Protein 7XWY (pdb70)

GO terms:
  GO:0000785 chromatin (C, IDA)
  GO:0000792 heterochromatin (C, IDA)
  GO:0005634 nucleus (C, IDA)
  GO:0003684 damaged DNA binding (F, EXP)
  GO:0031297 replication fork processing (P, EXP)
  GO:0140861 DNA repair-dependent chromatin remodeling (P, EXP)
  GO:0140665 ATP-dependent H3-H4 histone complex chaperone activity (F, EXP)
  GO:0140713 histone chaperone activity (F, IGI)
  GO:0005634 nucleus (C, HDA)
  GO:0140673 transcription elongation-coupled chromatin remodeling (P, IMP)
  GO:0140698 attachment of telomeric heterochromatin to nuclear envelope (P, IMP)
  GO:0006338 chromatin remodeling (P, IMP)
  GO:0005515 protein binding (F, IPI)
  GO:0005634 nucleus (C, EXP)
  GO:0005694 chromosome (C, EXP)
  GO:0016887 ATP hydrolysis activity (F, EXP)
  GO:0010526 transposable element silencing (P, IMP)
  GO:0006357 regulation of transcription by RNA polymerase II (P, IMP)
  GO:0140750 nucleosome array spacer activity (F, IMP)

Organism: Schizosaccharomyces pombe (strain 972 / ATCC 24843) (NCBI:txid284812)

Radius of gyration: 24.79 Å; Cα contacts (8 Å, |Δi|>4): 546; chains: 1; bounding box: 79×49×72 Å

Solvent-accessible surface area: 18525 Å² total

Nearest PDB structures (foldseek):
  7xwy-assembly1_A  TM=1.001E+00  e=1.025E-62  Schizosaccharomyces pombe 972h-
  7xyf-assembly1_K  TM=9.943E-01  e=6.308E-54  Schizosaccharomyces pombe 972h-
  7xyg-assembly1_K  TM=9.632E-01  e=9.908E-51  Schizosaccharomyces pombe 972h-
  8x15-assembly1_I  TM=8.783E-01  e=3.514E-14  Homo sapiens
  7x3t-assembly1_V  TM=8.031E-01  e=2.189E-14  Saccharomyces cerevisiae S288C

InterPro domains:
  IPR000330 SNF2, N-terminal domain [PF00176] (390-692)
  IPR001650 Helicase, C-terminal domain-like [PF00271] (762-874)
  IPR001650 Helicase, C-terminal domain-like [PS51194] (765-922)
  IPR001650 Helicase, C-terminal domain-like [SM00490] (791-874)
  IPR014001 Helicase superfamily 1/2, ATP-binding domain [PS51192] (399-567)
  IPR014001 Helicase superfamily 1/2, ATP-binding domain [SM00487] (383-579)
  IPR027417 P-loop containing nucleoside triphosphate hydrolase [G3DSA:3.40.50.300] (734-922)
  IPR027417 P-loop containing nucleoside triphosphate hydrolase [SSF52540] (379-614)
  IPR027417 P-loop containing nucleoside triphosphate hydrolase [SSF52540] (616-915)
  IPR038718 SNF2-like, N-terminal domain superfamily [G3DSA:3.40.50.10810] (360-638)
  IPR049730 SNF2/RAD5-like, C-terminal helicase domain [cd18793] (761-885)

Secondary structure (DSSP, 8-state):
--HHHHHHHHHH-----HHHHH-----HHHHH--TT---SSHHHHHT--PPPPPP----HHHHHHHH----HHHHHHHHHHHHHHHHHHHHHHHHHH-----S-GGGSSB---------S---TT-----SPPTTS-TTSPPPHHHHHHHHHHHHHHHTT-EEEE------HHHHHHHHHHH---S-----EEEE-TT--HHHHHHHHH-TTS------S-HHHHHHHHHHHHTTSS-----EEHHHHHSSHHHHHHHHHH-EEEEEEET-GGGG-SSSHHHHH----EEEEEEE-SSPPPS-HHHHHHHHHHHSTTTTTS--GGGHHHH----SS--GGGSHHHHHHHHHH--TTEE---HHHH-

B-factor: mean 30.06, std 12.04, range [9.45, 74.87]

Sequence (366 aa):
IDTAALKEEVLKYNRCSTQDLADTGCTLAEAEFVAKRPFPDLESALVVKQPRPVIPKTPLGPRLVGICEIRGYFVVDALIRQCEQLGGKIQRGIEAWGLSNTATSDEGETSLVNFDQKSFGTPANSSFITTPPASFSPDIKLQDYQIIGINWLYLLYELKLAGILADEGLGKTCQTIAFFSLLDKNINGPHLVIAPASTENWLREFAKFCPKLKIELYYGSQVEREEIRERINSNKDSYNVLTTYRLAATSKADRLFLRNQKFNVCVYDEGHYLKNRASERYRHLSIPADFRVLLTGTPLQNNLKELISLLAFILPHVFDYGLKSLDVIFTKKSPESDFERALLSEQRVSRAKAPFVLRRKKSQVL

Foldseek 3Di:
DDPVVLQVVLLVVCDDDLLLLCLLVDFSVLSVLVVQDPDPGLVSLQPAADDDDDDCPDGSSVSSSVSSLVLLLVVLVVLLVLVVVLLVVLVVLVVLFPFDFPDDQLLQATEGAADVCCVPDTDPRHPQDQDQFPLWDPVDDDARSLSVLLRSQVSCLVSLWEAEEAAAVPPPLLSVLSNQSVVNVPNQWAEEEAAAPVCVVSVVSCCVIRVVFFEQEQDDDPVVNVVSLVVVVPVPDDGRYYYYLCQCAPDPVSLVSLQVRQTAEYEYEQPCVLQACPDSSNLSVVRHYRYYYYYHNDRDDLFLRSLVSVSCVTRPPNSVDDSVSNVSVNPDDDPRHNNCPNPSNSVSSSSSRYSRYYYYYPVSHD

Structure (mmCIF, N/CA/C/O backbone):
data_7XWY
#
_entry.id   7XWY
#
_cell.length_a   51.716
_cell.length_b   36.106
_cell.length_c   101.973
_cell.angle_alpha   90.000
_cell.angle_beta   95.910
_cell.angle_gamma   90.000
#
_symmetry.space_group_name_H-M   'P 1 21 1'
#
loop_
_entity.id
_entity.type
_entity.pdbx_description
1 polymer 'ATP-dependent helicase fft3'
2 non-polymer 'SULFATE ION'
3 water water
#
loop_
_atom_site.group_PDB
_atom_site.id
_atom_site.type_symbol
_atom_site.label_atom_id
_atom_site.label_alt_id
_atom_site.label_comp_id
_atom_site.label_asym_id
_atom_site.label_entity_id
_atom_site.label_seq_id
_atom_site.pdbx_PDB_ins_code
_atom_site.Cartn_x
_atom_site.Cartn_y
_atom_site.Cartn_z
_atom_site.occupancy
_atom_site.B_iso_or_equiv
_atom_site.auth_seq_id
_atom_site.auth_comp_id
_atom_site.auth_asym_id
_atom_site.auth_atom_id
_atom_site.pdbx_PDB_model_num
ATOM 1 N N . ILE A 1 1 ? 18.315 39.165 71.442 1.00 54.13 232 ILE A N 1
ATOM 2 C CA . ILE A 1 1 ? 17.644 38.579 70.284 1.00 58.70 232 ILE A CA 1
ATOM 3 C C . ILE A 1 1 ? 16.631 39.568 69.674 1.00 58.39 232 ILE A C 1
ATOM 4 O O . ILE A 1 1 ? 15.474 39.652 70.105 1.00 60.42 232 ILE A O 1
ATOM 9 N N . ASP A 1 2 ? 17.071 40.300 68.646 1.00 52.16 233 ASP A N 1
ATOM 10 C CA . ASP A 1 2 ? 16.321 41.453 68.152 1.00 47.18 233 ASP A CA 1
ATOM 11 C C . ASP A 1 2 ? 15.258 41.030 67.153 1.00 45.30 233 ASP A C 1
ATOM 12 O O . ASP A 1 2 ? 15.570 40.407 66.137 1.00 48.48 233 ASP A O 1
ATOM 17 N N . THR A 1 3 ? 14.006 41.402 67.432 1.00 50.76 234 THR A N 1
ATOM 18 C CA . THR A 1 3 ? 12.889 41.051 66.554 1.00 54.06 234 THR A CA 1
ATOM 19 C C . THR A 1 3 ? 13.165 41.464 65.108 1.00 50.81 234 THR A C 1
ATOM 20 O O . THR A 1 3 ? 12.950 40.683 64.169 1.00 47.28 234 THR A O 1
ATOM 24 N N . ALA A 1 4 ? 13.639 42.701 64.916 1.00 50.55 235 ALA A N 1
ATOM 25 C CA . ALA A 1 4 ? 13.903 43.207 63.575 1.00 43.91 235 ALA A CA 1
ATOM 26 C C . ALA A 1 4 ? 14.994 42.398 62.887 1.00 40.40 235 ALA A C 1
ATOM 27 O O . ALA A 1 4 ? 14.895 42.092 61.693 1.00 40.23 235 ALA A O 1
ATOM 29 N N . ALA A 1 5 ? 16.035 42.031 63.636 1.00 43.33 236 ALA A N 1
ATOM 30 C CA . ALA A 1 5 ? 17.071 41.148 63.114 1.00 43.81 236 ALA A CA 1
ATOM 31 C C . ALA A 1 5 ? 16.490 39.806 62.676 1.00 42.94 236 ALA A C 1
ATOM 32 O O . ALA A 1 5 ? 16.886 39.265 61.632 1.00 38.62 236 ALA A O 1
ATOM 34 N N . LEU A 1 6 ? 15.566 39.249 63.473 1.00 36.07 237 LEU A N 1
ATOM 35 C CA . LEU A 1 6 ? 14.918 37.984 63.128 1.00 40.39 237 LEU A CA 1
ATOM 36 C C . LEU A 1 6 ? 14.153 38.096 61.815 1.00 32.64 237 LEU A C 1
ATOM 37 O O . LEU A 1 6 ? 14.312 37.267 60.908 1.00 28.66 237 LEU A O 1
ATOM 42 N N . LYS A 1 7 ? 13.285 39.095 61.720 1.00 29.70 238 LYS A N 1
ATOM 43 C CA . LYS A 1 7 ? 12.496 39.271 60.511 1.00 33.52 238 LYS A CA 1
ATOM 44 C C . LYS A 1 7 ? 13.392 39.459 59.297 1.00 30.21 238 LYS A C 1
ATOM 45 O O . LYS A 1 7 ? 13.142 38.881 58.231 1.00 31.14 238 LYS A O 1
ATOM 51 N N . GLU A 1 8 ? 14.460 40.234 59.448 1.00 30.67 239 GLU A N 1
ATOM 52 C CA . GLU A 1 8 ? 15.417 40.399 58.361 1.00 34.42 239 GLU A CA 1
ATOM 53 C C . GLU A 1 8 ? 16.027 39.066 57.940 1.00 29.68 239 GLU A C 1
ATOM 54 O O . GLU A 1 8 ? 16.054 38.728 56.751 1.00 28.37 239 GLU A O 1
ATOM 60 N N . GLU A 1 9 ? 16.576 38.320 58.900 1.00 31.80 240 GLU A N 1
ATOM 61 C CA . GLU A 1 9 ? 17.205 37.042 58.580 1.00 29.46 240 GLU A CA 1
ATOM 62 C C . GLU A 1 9 ? 16.229 36.109 57.870 1.00 27.35 240 GLU A C 1
ATOM 63 O O . GLU A 1 9 ? 16.605 35.401 56.926 1.00 29.34 240 GLU A O 1
ATOM 69 N N . VAL A 1 10 ? 14.971 36.090 58.315 1.00 19.08 241 VAL A N 1
ATOM 70 C CA . VAL A 1 10 ? 13.991 35.204 57.696 1.00 20.87 241 VAL A CA 1
ATOM 71 C C . VAL A 1 10 ? 13.703 35.650 56.265 1.00 21.72 241 VAL A C 1
ATOM 72 O O . VAL A 1 10 ? 13.639 34.821 55.348 1.00 17.24 241 VAL A O 1
ATOM 76 N N . LEU A 1 11 ? 13.491 36.957 56.052 1.00 20.77 242 LEU A N 1
ATOM 77 C CA . LEU A 1 11 ? 13.253 37.450 54.693 1.00 21.51 242 LEU A CA 1
ATOM 78 C C . LEU A 1 11 ? 14.388 37.034 53.763 1.00 23.00 242 LEU A C 1
ATOM 79 O O . LEU A 1 11 ? 14.152 36.516 52.659 1.00 23.07 242 LEU A O 1
ATOM 84 N N . LYS A 1 12 ? 15.639 37.241 54.206 1.00 18.78 243 LYS A N 1
ATOM 85 C CA . LYS A 1 12 ? 16.778 36.900 53.352 1.00 24.56 243 LYS A CA 1
ATOM 86 C C . LYS A 1 12 ? 16.834 35.401 53.087 1.00 24.14 243 LYS A C 1
ATOM 87 O O . LYS A 1 12 ? 17.070 34.966 51.949 1.00 23.95 243 LYS A O 1
ATOM 93 N N . TYR A 1 13 ? 16.608 34.599 54.123 1.00 18.15 244 TYR A N 1
ATOM 94 C CA . TYR A 1 13 ? 16.646 33.159 53.951 1.00 23.75 244 TYR A CA 1
ATOM 95 C C . TYR A 1 13 ? 15.595 32.709 52.948 1.00 21.94 244 TYR A C 1
ATOM 96 O O . TYR A 1 13 ? 15.875 31.929 52.035 1.00 16.94 244 TYR A O 1
ATOM 113 N N . ASN A 1 15 ? 14.396 34.278 50.650 1.00 21.23 246 ASN A N 1
ATOM 114 C CA . ASN A 1 15 ? 14.730 34.674 49.288 1.00 24.74 246 ASN A CA 1
ATOM 115 C C . ASN A 1 15 ? 15.895 33.894 48.710 1.00 23.07 246 ASN A C 1
ATOM 116 O O . ASN A 1 15 ? 16.062 33.895 47.488 1.00 26.03 246 ASN A O 1
ATOM 121 N N . ARG A 1 16 ? 16.672 33.209 49.548 1.00 18.72 247 ARG A N 1
ATOM 122 C CA . ARG A 1 16 ? 17.914 32.530 49.160 1.00 22.28 247 ARG A CA 1
ATOM 123 C C . ARG A 1 16 ? 17.778 31.010 49.008 1.00 27.89 247 ARG A C 1
ATOM 124 O O . ARG A 1 16 ? 18.392 30.427 48.110 1.00 23.15 247 ARG A O 1
ATOM 132 N N . CYS A 1 17 ? 16.958 30.368 49.846 1.00 20.44 248 CYS A N 1
ATOM 133 C CA . CYS A 1 17 ? 16.984 28.927 50.034 1.00 21.50 248 CYS A CA 1
ATOM 134 C C . CYS A 1 17 ? 16.605 28.152 48.777 1.00 23.43 248 CYS A C 1
ATOM 135 O O . CYS A 1 17 ? 15.746 28.567 47.994 1.00 19.03 248 CYS A O 1
ATOM 138 N N . SER A 1 18 ? 17.206 26.969 48.633 1.00 23.26 249 SER A N 1
ATOM 139 C CA . SER A 1 18 ? 16.694 25.980 47.687 1.00 21.16 249 SER A CA 1
ATOM 140 C C . SER A 1 18 ? 15.381 25.398 48.193 1.00 19.63 249 SER A C 1
ATOM 141 O O . SER A 1 18 ? 15.062 25.480 49.390 1.00 16.61 249 SER A O 1
ATOM 144 N N . THR A 1 19 ? 14.620 24.779 47.278 1.00 18.67 250 THR A N 1
ATOM 145 C CA . THR A 1 19 ? 13.376 24.125 47.694 1.00 21.44 250 THR A CA 1
ATOM 146 C C . THR A 1 19 ? 13.654 23.037 48.731 1.00 17.08 250 THR A C 1
ATOM 147 O O . THR A 1 19 ? 13.020 22.992 49.795 1.00 22.46 250 THR A O 1
ATOM 151 N N . GLN A 1 20 ? 14.631 22.169 48.461 1.00 21.79 251 GLN A N 1
ATOM 152 C CA . GLN A 1 20 ? 14.893 21.067 49.394 1.00 18.71 251 GLN A CA 1
ATOM 153 C C . GLN A 1 20 ? 15.434 21.584 50.723 1.00 22.30 251 GLN A C 1
ATOM 154 O O . GLN A 1 20 ? 15.138 21.021 51.784 1.00 23.86 251 GLN A O 1
ATOM 160 N N . ASP A 1 21 ? 16.248 22.639 50.692 1.00 22.72 252 ASP A N 1
ATOM 161 C CA . ASP A 1 21 ? 16.729 23.204 51.943 1.00 20.17 252 ASP A CA 1
ATOM 162 C C . ASP A 1 21 ? 15.571 23.760 52.761 1.00 20.66 252 ASP A C 1
ATOM 163 O O . ASP A 1 21 ? 15.573 23.663 53.993 1.00 18.68 252 ASP A O 1
ATOM 168 N N . LEU A 1 22 ? 14.557 24.316 52.086 1.00 16.82 253 LEU A N 1
ATOM 169 C CA . LEU A 1 22 ? 13.366 24.829 52.778 1.00 18.33 253 LEU A CA 1
ATOM 170 C C . LEU A 1 22 ? 12.572 23.692 53.423 1.00 20.11 253 LEU A C 1
ATOM 171 O O . LEU A 1 22 ? 12.095 23.826 54.560 1.00 15.63 253 LEU A O 1
ATOM 176 N N . ALA A 1 23 ? 12.408 22.563 52.708 1.00 23.43 254 ALA A N 1
ATOM 177 C CA . ALA A 1 23 ? 11.787 21.396 53.336 1.00 20.22 254 ALA A CA 1
ATOM 178 C C . ALA A 1 23 ? 12.617 20.896 54.518 1.00 20.49 254 ALA A C 1
ATOM 179 O O . ALA A 1 23 ? 12.077 20.619 55.593 1.00 22.45 254 ALA A O 1
ATOM 181 N N . ASP A 1 24 ? 13.934 20.802 54.348 1.00 21.41 255 ASP A N 1
ATOM 182 C CA . ASP A 1 24 ? 14.806 20.404 55.452 1.00 23.54 255 ASP A CA 1
ATOM 183 C C . ASP A 1 24 ? 14.601 21.299 56.667 1.00 26.31 255 ASP A C 1
ATOM 184 O O . ASP A 1 24 ? 14.440 20.811 57.791 1.00 25.87 255 ASP A O 1
ATOM 197 N N . THR A 1 26 ? 12.035 23.521 57.526 1.00 22.89 257 THR A N 1
ATOM 198 C CA . THR A 1 26 ? 10.723 23.770 58.098 1.00 23.72 257 THR A CA 1
ATOM 199 C C . THR A 1 26 ? 9.917 22.503 58.309 1.00 25.86 257 THR A C 1
ATOM 200 O O . THR A 1 26 ? 8.903 22.529 59.025 1.00 27.00 257 THR A O 1
ATOM 204 N N . GLY A 1 27 ? 10.325 21.407 57.695 1.00 24.20 258 GLY A N 1
ATOM 205 C CA . GLY A 1 27 ? 9.549 20.192 57.812 1.00 24.91 258 GLY A CA 1
ATOM 206 C C . GLY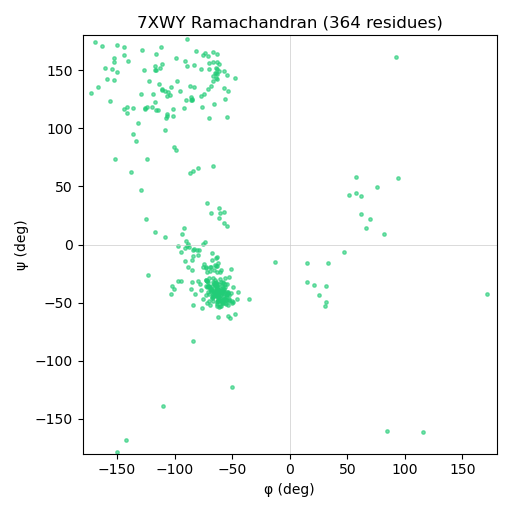 A 1 27 ? 8.374 20.122 56.865 1.00 26.29 258 GLY A C 1
ATOM 207 O O . GLY A 1 27 ? 7.543 19.217 56.998 1.00 30.82 258 GLY A O 1
ATOM 208 N N . CYS A 1 28 ? 8.267 21.049 55.924 1.00 21.62 259 CYS A N 1
ATOM 209 C CA . CYS A 1 28 ? 7.179 21.019 54.962 1.00 26.49 259 CYS A CA 1
ATOM 210 C C . CYS A 1 28 ? 7.497 20.037 53.844 1.00 24.02 259 CYS A C 1
ATOM 211 O O . CYS A 1 28 ? 8.633 19.606 53.683 1.00 28.35 259 CYS A O 1
ATOM 214 N N . THR A 1 29 ? 6.491 19.703 53.043 1.00 28.36 260 THR A N 1
ATOM 215 C CA . THR A 1 29 ? 6.731 18.793 51.930 1.00 27.33 260 THR A CA 1
ATOM 216 C C . THR A 1 29 ? 7.500 19.481 50.801 1.00 28.67 260 THR A C 1
ATOM 217 O O . THR A 1 29 ? 7.623 20.715 50.747 1.00 26.59 260 THR A O 1
ATOM 221 N N . LEU A 1 30 ? 8.038 18.655 49.889 1.00 28.05 261 LEU A N 1
ATOM 222 C CA . LEU A 1 30 ? 8.758 19.213 48.748 1.00 31.97 261 LEU A CA 1
ATOM 223 C C . LEU A 1 30 ? 7.830 20.003 47.820 1.00 32.05 261 LEU A C 1
ATOM 224 O O . LEU A 1 30 ? 8.253 21.006 47.232 1.00 33.21 261 LEU A O 1
ATOM 229 N N . ALA A 1 31 ? 6.564 19.602 47.691 1.00 31.66 262 ALA A N 1
ATOM 230 C CA . ALA A 1 31 ? 5.666 20.384 46.839 1.00 36.14 262 ALA A CA 1
ATOM 231 C C . ALA A 1 31 ? 5.342 21.715 47.491 1.00 28.16 262 ALA A C 1
ATOM 232 O O . ALA A 1 31 ? 5.231 22.744 46.810 1.00 31.00 262 ALA A O 1
ATOM 234 N N . GLU A 1 32 ? 5.215 21.721 48.815 1.00 27.85 263 GLU A N 1
ATOM 235 C CA . GLU A 1 32 ? 5.001 22.985 49.512 1.00 29.78 263 GLU A CA 1
ATOM 236 C C . GLU A 1 32 ? 6.188 23.926 49.315 1.00 25.54 263 GLU A C 1
ATOM 237 O O . GLU A 1 32 ? 6.011 25.099 48.969 1.00 21.84 263 GLU A O 1
ATOM 243 N N . ALA A 1 33 ? 7.409 23.422 49.533 1.00 25.53 264 ALA A N 1
ATOM 244 C CA . ALA A 1 33 ? 8.589 24.240 49.289 1.00 22.28 264 ALA A CA 1
ATOM 245 C C . ALA A 1 33 ? 8.622 24.750 47.855 1.00 23.29 264 ALA A C 1
ATOM 246 O O . ALA A 1 33 ? 8.993 25.905 47.612 1.00 18.88 264 ALA A O 1
ATOM 248 N N . GLU A 1 34 ? 8.203 23.920 46.898 1.00 20.98 265 GLU A N 1
ATOM 249 C CA . GLU A 1 34 ? 8.260 24.313 45.495 1.00 23.28 265 GLU A CA 1
ATOM 250 C C . GLU A 1 34 ? 7.286 25.446 45.211 1.00 30.22 265 GLU A C 1
ATOM 251 O O . GLU A 1 34 ? 7.634 26.426 44.529 1.00 24.63 265 GLU A O 1
ATOM 257 N N . PHE A 1 35 ? 6.053 25.318 45.720 1.00 24.91 266 PHE A N 1
ATOM 258 C CA . PHE A 1 35 ? 5.074 26.392 45.587 1.00 27.71 266 PHE A CA 1
ATOM 259 C C . PHE A 1 35 ? 5.619 27.686 46.182 1.00 24.11 266 PHE A C 1
ATOM 260 O O . PHE A 1 35 ? 5.688 28.728 45.501 1.00 28.50 266 PHE A O 1
ATOM 276 N N . VAL A 1 37 ? 8.648 28.631 46.910 1.00 21.83 268 VAL A N 1
ATOM 277 C CA . VAL A 1 37 ? 9.811 29.162 46.229 1.00 23.42 268 VAL A CA 1
ATOM 278 C C . VAL A 1 37 ? 9.407 29.789 44.913 1.00 22.49 268 VAL A C 1
ATOM 279 O O . VAL A 1 37 ? 9.974 30.805 44.510 1.00 23.17 268 VAL A O 1
ATOM 283 N N . ALA A 1 38 ? 8.401 29.230 44.242 1.00 21.68 269 ALA A N 1
ATOM 284 C CA . ALA A 1 38 ? 7.996 29.787 42.964 1.00 23.52 269 ALA A CA 1
ATOM 285 C C . ALA A 1 38 ? 7.274 31.112 43.129 1.00 26.74 269 ALA A C 1
ATOM 286 O O . ALA A 1 38 ? 7.204 31.880 42.168 1.00 25.54 269 ALA A O 1
ATOM 288 N N . LYS A 1 39 ? 6.752 31.411 44.324 1.00 21.07 270 LYS A N 1
ATOM 289 C CA . LYS A 1 39 ? 6.139 32.729 44.484 1.00 24.94 270 LYS A CA 1
ATOM 290 C C . LYS A 1 39 ? 7.136 33.875 44.728 1.00 23.09 270 LYS A C 1
ATOM 291 O O . LYS A 1 39 ? 6.714 35.035 44.759 1.00 19.57 270 LYS A O 1
ATOM 297 N N . ARG A 1 40 ? 8.441 33.609 44.871 1.00 21.40 271 ARG A N 1
ATOM 298 C CA . ARG A 1 40 ? 9.381 34.674 45.245 1.00 25.01 271 ARG A CA 1
ATOM 299 C C . ARG A 1 40 ? 9.903 35.362 43.984 1.00 27.60 271 ARG A C 1
ATOM 300 O O . ARG A 1 40 ? 9.522 34.947 42.881 1.00 26.99 271 ARG A O 1
ATOM 308 N N . PRO A 1 41 ? 10.744 36.422 44.076 1.00 24.77 272 PRO A N 1
ATOM 309 C CA . PRO A 1 41 ? 11.318 37.141 45.219 1.00 24.89 272 PRO A CA 1
ATOM 310 C C . PRO A 1 41 ? 10.257 37.701 46.163 1.00 24.86 272 PRO A C 1
ATOM 311 O O . PRO A 1 41 ? 9.148 38.018 45.727 1.00 24.62 272 PRO A O 1
ATOM 315 N N . PHE A 1 42 ? 10.587 37.797 47.447 1.00 20.59 273 PHE A N 1
ATOM 316 C CA . PHE A 1 42 ? 9.686 38.415 48.407 1.00 21.92 273 PHE A CA 1
ATOM 317 C C . PHE A 1 42 ? 10.255 39.763 48.797 1.00 23.76 273 PHE A C 1
ATOM 318 O O . PHE A 1 42 ? 11.305 39.822 49.469 1.00 20.00 273 PHE A O 1
ATOM 326 N N . PRO A 1 43 ? 9.634 40.866 48.364 1.00 21.35 274 PRO A N 1
ATOM 327 C CA . PRO A 1 43 ? 10.171 42.186 48.733 1.00 20.26 274 PRO A CA 1
ATOM 328 C C . PRO A 1 43 ? 10.060 42.462 50.221 1.00 21.51 274 PRO A C 1
ATOM 329 O O . PRO A 1 43 ? 10.910 43.170 50.782 1.00 21.75 274 PRO A O 1
ATOM 333 N N . ASP A 1 44 ? 9.066 41.880 50.883 1.00 18.61 275 ASP A N 1
ATOM 334 C CA . ASP A 1 44 ? 8.924 41.993 52.324 1.00 24.87 275 ASP A CA 1
ATOM 335 C C . ASP A 1 44 ? 8.252 40.723 52.828 1.00 24.46 275 ASP A C 1
ATOM 336 O O . ASP A 1 44 ? 7.784 39.883 52.046 1.00 19.71 275 ASP A O 1
ATOM 341 N N . LEU A 1 45 ? 8.209 40.584 54.156 1.00 23.80 276 LEU A N 1
ATOM 342 C CA . LEU A 1 45 ? 7.590 39.393 54.737 1.00 25.05 276 LEU A CA 1
ATOM 343 C C . LEU A 1 45 ? 6.094 39.329 54.432 1.00 24.03 276 LEU A C 1
ATOM 344 O O . LEU A 1 45 ? 5.528 38.234 54.315 1.00 23.01 276 LEU A O 1
ATOM 349 N N . GLU A 1 46 ? 5.435 40.479 54.300 1.00 22.10 277 GLU A N 1
ATOM 350 C CA . GLU A 1 46 ? 4.023 40.452 53.954 1.00 26.42 277 GLU A CA 1
ATOM 351 C C . GLU A 1 46 ? 3.811 39.734 52.630 1.00 26.35 277 GLU A C 1
ATOM 352 O O . GLU A 1 46 ? 2.877 38.937 52.487 1.00 21.16 277 GLU A O 1
ATOM 358 N N . SER A 1 47 ? 4.703 39.957 51.669 1.00 23.46 278 SER A N 1
ATOM 359 C CA . SER A 1 47 ? 4.579 39.248 50.406 1.00 25.15 278 SER A CA 1
ATOM 360 C C . SER A 1 47 ? 4.679 37.730 50.592 1.00 23.51 278 SER A C 1
ATOM 361 O O . SER A 1 47 ? 3.995 36.976 49.889 1.00 22.79 278 SER A O 1
ATOM 364 N N . ALA A 1 48 ? 5.483 37.258 51.552 1.00 19.19 279 ALA A N 1
ATOM 365 C CA . ALA A 1 48 ? 5.492 35.825 51.838 1.00 21.25 279 ALA A CA 1
ATOM 366 C C . ALA A 1 48 ? 4.223 35.396 52.565 1.00 19.50 279 ALA A C 1
ATOM 367 O O . ALA A 1 48 ? 3.770 34.265 52.409 1.00 20.94 279 ALA A O 1
ATOM 369 N N . LEU A 1 49 ? 3.643 36.288 53.357 1.00 23.18 280 LEU A N 1
ATOM 370 C CA . LEU A 1 49 ? 2.517 35.947 54.198 1.00 23.57 280 LEU A CA 1
ATOM 371 C C . LEU A 1 49 ? 1.217 35.822 53.421 1.00 24.57 280 LEU A C 1
ATOM 372 O O . LEU A 1 49 ? 0.304 35.170 53.916 1.00 26.95 280 LEU A O 1
ATOM 377 N N . VAL A 1 50 ? 1.114 36.385 52.209 1.00 23.55 281 VAL A N 1
ATOM 378 C CA . VAL A 1 50 ? -0.109 36.174 51.434 1.00 22.65 281 VAL A CA 1
ATOM 379 C C . VAL A 1 50 ? -0.098 34.864 50.666 1.00 27.99 281 VAL A C 1
ATOM 380 O O . VAL A 1 50 ? -1.117 34.510 50.055 1.00 32.96 281 VAL A O 1
ATOM 384 N N . VAL A 1 51 ? 0.997 34.102 50.688 1.00 24.33 282 VAL A N 1
ATOM 385 C CA . VAL A 1 51 ? 1.019 32.908 49.855 1.00 22.29 282 VAL A CA 1
ATOM 386 C C . VAL A 1 51 ? 0.079 31.855 50.432 1.00 23.71 282 VAL A C 1
ATOM 387 O O . VAL A 1 51 ? 0.069 31.600 51.637 1.00 23.15 282 VAL A O 1
ATOM 391 N N . LYS A 1 52 ? -0.735 31.260 49.564 1.00 28.34 283 LYS A N 1
ATOM 392 C CA . LYS A 1 52 ? -1.644 30.180 49.912 1.00 31.91 283 LYS A CA 1
ATOM 393 C C . LYS A 1 52 ? -1.807 29.310 48.681 1.00 34.47 283 LYS A C 1
ATOM 394 O O . LYS A 1 52 ? -1.696 29.789 47.557 1.00 31.15 283 LYS A O 1
ATOM 400 N N . GLN A 1 53 ? -2.010 28.016 48.901 1.00 38.16 284 GLN A N 1
ATOM 401 C CA . GLN A 1 53 ? -2.184 27.140 47.754 1.00 35.44 284 GLN A CA 1
ATOM 402 C C . GLN A 1 53 ? -3.643 27.205 47.288 1.00 36.09 284 GLN A C 1
ATOM 403 O O . GLN A 1 53 ? -4.532 27.569 48.063 1.00 33.81 284 GLN A O 1
ATOM 409 N N . PRO A 1 54 ? -3.917 26.933 46.016 1.00 37.20 285 PRO A N 1
ATOM 410 C CA . PRO A 1 54 ? -5.276 27.161 45.514 1.00 38.72 285 PRO A CA 1
ATOM 411 C C . PRO A 1 54 ? -6.259 26.160 46.094 1.00 38.78 285 PRO A C 1
ATOM 412 O O . PRO A 1 54 ? -5.901 25.038 46.466 1.00 33.10 285 PRO A O 1
ATOM 416 N N . ARG A 1 55 ? -7.506 26.610 46.200 1.00 45.44 286 ARG A N 1
ATOM 417 C CA . ARG A 1 55 ? -8.633 25.730 46.471 1.00 46.87 286 ARG A CA 1
ATOM 418 C C . ARG A 1 55 ? -8.763 24.703 45.338 1.00 44.53 286 ARG A C 1
ATOM 419 O O . ARG A 1 55 ? -8.419 25.006 44.186 1.00 44.51 286 ARG A O 1
ATOM 427 N N . PRO A 1 56 ? -9.251 23.482 45.630 1.00 43.28 287 PRO A N 1
ATOM 428 C CA . PRO A 1 56 ? -9.446 22.485 44.559 1.00 39.06 287 PRO A CA 1
ATOM 429 C C . PRO A 1 56 ? -10.316 23.018 43.435 1.00 41.73 287 PRO A C 1
ATOM 430 O O . PRO A 1 56 ? -11.237 23.807 43.655 1.00 37.85 287 PRO A O 1
ATOM 434 N N . VAL A 1 57 ? -10.009 22.585 42.213 1.00 41.80 288 VAL A N 1
ATOM 435 C CA . VAL A 1 57 ? -10.816 22.957 41.054 1.00 50.76 288 VAL A CA 1
ATOM 436 C C . VAL A 1 57 ? -11.967 21.959 40.926 1.00 52.25 288 VAL A C 1
ATOM 437 O O . VAL A 1 57 ? -11.785 20.740 41.096 1.00 45.81 288 VAL A O 1
ATOM 441 N N . ILE A 1 58 ? -13.159 22.485 40.660 1.00 51.60 289 ILE A N 1
ATOM 442 C CA . ILE A 1 58 ? -14.378 21.695 40.607 1.00 48.24 289 ILE A CA 1
ATOM 443 C C . ILE A 1 58 ? -14.422 20.920 39.297 1.00 53.33 289 ILE A C 1
ATOM 444 O O . ILE A 1 58 ? -14.454 21.530 38.221 1.00 49.14 289 ILE A O 1
ATOM 449 N N . PRO A 1 59 ? -14.434 19.573 39.336 1.00 56.80 290 PRO A N 1
ATOM 450 C CA . PRO A 1 59 ? -14.412 18.738 38.122 1.00 55.57 290 PRO A CA 1
ATOM 451 C C . PRO A 1 59 ? -15.654 18.942 37.257 1.00 57.88 290 PRO A C 1
ATOM 452 O O . PRO A 1 59 ? -15.602 19.714 36.295 1.00 62.87 290 PRO A O 1
ATOM 456 N N . LYS A 1 68 ? -5.683 23.421 58.129 1.00 55.67 299 LYS A N 1
ATOM 457 C CA . LYS A 1 68 ? -6.321 24.723 58.195 1.00 59.22 299 LYS A CA 1
ATOM 458 C C . LYS A 1 68 ? -5.351 25.786 58.722 1.00 64.62 299 LYS A C 1
ATOM 459 O O . LYS A 1 68 ? -5.569 26.373 59.786 1.00 69.78 299 LYS A O 1
ATOM 465 N N . THR A 1 69 ? -4.273 26.003 57.972 1.00 56.93 300 THR A N 1
ATOM 466 C CA . THR A 1 69 ? -3.411 27.170 58.122 1.00 51.41 300 THR A CA 1
ATOM 467 C C . THR A 1 69 ? -2.684 27.395 56.808 1.00 46.00 300 THR A C 1
ATOM 468 O O . THR A 1 69 ? -1.993 26.484 56.322 1.00 39.07 300 THR A O 1
ATOM 472 N N . PRO A 1 70 ? -2.812 28.587 56.214 1.00 42.95 301 PRO A N 1
ATOM 473 C CA . PRO A 1 70 ? -2.291 28.801 54.859 1.00 35.82 301 PRO A CA 1
ATOM 474 C C . PRO A 1 70 ? -0.778 28.665 54.821 1.00 36.86 301 PRO A C 1
ATOM 475 O O . PRO A 1 70 ? -0.082 28.927 55.808 1.00 30.36 301 PRO A O 1
ATOM 479 N N . LEU A 1 71 ? -0.282 28.268 53.645 1.00 30.34 302 LEU A N 1
ATOM 480 C CA . LEU A 1 71 ? 1.116 27.893 53.499 1.00 32.04 302 LEU A CA 1
ATOM 481 C C . LEU A 1 71 ? 2.055 29.013 53.946 1.00 26.44 302 LEU A C 1
ATOM 482 O O . LEU A 1 71 ? 2.977 28.782 54.737 1.00 21.68 302 LEU A O 1
ATOM 487 N N . GLY A 1 72 ? 1.839 30.226 53.443 1.00 26.56 303 GLY A N 1
ATOM 488 C CA . GLY A 1 72 ? 2.731 31.333 53.705 1.00 24.73 303 GLY A CA 1
ATOM 489 C C . GLY A 1 72 ? 2.974 31.576 55.187 1.00 27.46 303 GLY A C 1
ATOM 490 O O . GLY A 1 72 ? 4.112 31.530 55.680 1.00 22.41 303 GLY A O 1
ATOM 491 N N . PRO A 1 73 ? 1.898 31.884 55.915 1.00 25.78 304 PRO A N 1
ATOM 492 C CA . PRO A 1 73 ? 2.047 32.107 57.353 1.00 25.88 304 PRO A CA 1
ATOM 493 C C . PRO A 1 73 ? 2.667 30.928 58.075 1.00 25.99 304 PRO A C 1
ATOM 494 O O . PRO A 1 73 ? 3.494 31.133 58.967 1.00 25.30 304 PRO A O 1
ATOM 498 N N . ARG A 1 74 ? 2.349 29.698 57.679 1.00 23.50 305 ARG A N 1
ATOM 499 C CA . ARG A 1 74 ? 2.901 28.551 58.390 1.00 22.54 305 ARG A CA 1
ATOM 500 C C . ARG A 1 74 ? 4.413 28.486 58.233 1.00 24.76 305 ARG A C 1
ATOM 501 O O . ARG A 1 74 ? 5.136 28.266 59.218 1.00 23.64 305 ARG A O 1
ATOM 509 N N . LEU A 1 75 ? 4.920 28.714 57.007 1.00 19.68 306 LEU A N 1
ATOM 510 C CA . LEU A 1 75 ? 6.363 28.604 56.805 1.00 17.74 306 LEU A CA 1
ATOM 511 C C . LEU A 1 75 ? 7.095 29.774 57.431 1.00 23.10 306 LEU A C 1
ATOM 512 O O . LEU A 1 75 ? 8.154 29.582 58.054 1.00 18.52 306 LEU A O 1
ATOM 517 N N . VAL A 1 76 ? 6.575 30.994 57.255 1.00 20.71 307 VAL A N 1
ATOM 518 C CA . VAL A 1 76 ? 7.223 32.148 57.875 1.00 18.91 307 VAL A CA 1
ATOM 519 C C . VAL A 1 76 ? 7.295 31.963 59.387 1.00 21.50 307 VAL A C 1
ATOM 520 O O . VAL A 1 76 ? 8.310 32.286 60.018 1.00 23.66 307 VAL A O 1
ATOM 524 N N . GLY A 1 77 ? 6.225 31.427 59.996 1.00 20.75 308 GLY A N 1
ATOM 525 C CA . GLY A 1 77 ? 6.239 31.230 61.439 1.00 21.19 308 GLY A CA 1
ATOM 526 C C . GLY A 1 77 ? 7.252 30.179 61.856 1.00 20.03 308 GLY A C 1
ATOM 527 O O . GLY A 1 77 ? 8.001 30.370 62.828 1.00 19.94 308 GLY A O 1
ATOM 528 N N . ILE A 1 78 ? 7.318 29.066 61.110 1.00 21.87 309 ILE A N 1
ATOM 529 C CA . ILE A 1 78 ? 8.315 28.050 61.451 1.00 22.52 309 ILE A CA 1
ATOM 530 C C . ILE A 1 78 ? 9.719 28.618 61.317 1.00 24.69 309 ILE A C 1
ATOM 531 O O . ILE A 1 78 ? 10.575 28.399 62.185 1.00 19.29 309 ILE A O 1
ATOM 536 N N . CYS A 1 79 ? 9.989 29.344 60.225 1.00 24.60 310 CYS A N 1
ATOM 537 C CA . CYS A 1 79 ? 11.326 29.892 60.045 1.00 21.85 310 CYS A CA 1
ATOM 538 C C . CYS A 1 79 ? 11.664 30.847 61.165 1.00 23.64 310 CYS A C 1
ATOM 539 O O . CYS A 1 79 ? 12.822 30.932 61.583 1.00 19.78 310 CYS A O 1
ATOM 550 N N . GLU A 1 81 ? 10.607 30.713 64.373 1.00 19.64 312 GLU A N 1
ATOM 551 C CA . GLU A 1 81 ? 10.955 29.845 65.500 1.00 25.79 312 GLU A CA 1
ATOM 552 C C . GLU A 1 81 ? 12.355 29.266 65.345 1.00 21.16 312 GLU A C 1
ATOM 553 O O . GLU A 1 81 ? 13.153 29.260 66.296 1.00 22.90 312 GLU A O 1
ATOM 559 N N . ILE A 1 82 ? 12.679 28.811 64.130 1.00 23.11 313 ILE A N 1
ATOM 560 C CA . ILE A 1 82 ? 13.971 28.184 63.863 1.00 23.18 313 ILE A CA 1
ATOM 561 C C . ILE A 1 82 ? 15.113 29.193 63.958 1.00 25.34 313 ILE A C 1
ATOM 562 O O . ILE A 1 82 ? 16.158 28.889 64.531 1.00 23.85 313 ILE A O 1
ATOM 575 N N . ARG A 1 84 ? 15.143 31.843 65.703 1.00 27.07 315 ARG A N 1
ATOM 576 C CA . ARG A 1 84 ? 15.307 32.054 67.135 1.00 26.76 315 ARG A CA 1
ATOM 577 C C . ARG A 1 84 ? 16.211 30.976 67.746 1.00 27.34 315 ARG A C 1
ATOM 578 O O . ARG A 1 84 ? 17.186 31.270 68.468 1.00 28.04 315 ARG A O 1
ATOM 586 N N . GLY A 1 85 ? 15.917 29.715 67.436 1.00 21.25 316 GLY A N 1
ATOM 587 C CA . GLY A 1 85 ? 16.758 28.631 67.926 1.00 22.34 316 GLY A CA 1
ATOM 588 C C . GLY A 1 85 ? 18.210 28.762 67.494 1.00 24.76 316 GLY A C 1
ATOM 589 O O . GLY A 1 85 ? 19.129 28.634 68.307 1.00 24.32 316 GLY A O 1
ATOM 590 N N . TYR A 1 86 ? 18.434 29.028 66.206 1.00 26.99 317 TYR A N 1
ATOM 591 C CA . TYR A 1 86 ? 19.800 29.169 65.707 1.00 24.69 317 TYR A CA 1
ATOM 592 C C . TYR A 1 86 ? 20.540 30.274 66.445 1.00 26.42 317 TYR A C 1
ATOM 593 O O . TYR A 1 86 ? 21.733 30.141 66.728 1.00 25.86 317 TYR A O 1
ATOM 602 N N . PHE A 1 87 ? 19.863 31.385 66.736 1.00 21.82 318 PHE A N 1
ATOM 603 C CA . PHE A 1 87 ? 20.513 32.465 67.480 1.00 25.77 318 PHE A CA 1
ATOM 604 C C . PHE A 1 87 ? 20.959 31.997 68.875 1.00 31.39 318 PHE A C 1
ATOM 605 O O . PHE A 1 87 ? 22.060 32.339 69.348 1.00 28.53 318 PHE A O 1
ATOM 613 N N . VAL A 1 88 ? 20.121 31.191 69.541 1.00 27.43 319 VAL A N 1
ATOM 614 C CA . VAL A 1 88 ? 20.528 30.609 70.823 1.00 26.28 319 VAL A CA 1
ATOM 615 C C . VAL A 1 88 ? 21.712 29.636 70.645 1.00 20.28 319 VAL A C 1
ATOM 616 O O . VAL A 1 88 ? 22.675 29.657 71.421 1.00 18.96 319 VAL A O 1
ATOM 620 N N . VAL A 1 89 ? 21.666 28.782 69.620 1.00 20.71 320 VAL A N 1
ATOM 621 C CA . VAL A 1 89 ? 22.813 27.924 69.332 1.00 22.67 320 VAL A CA 1
ATOM 622 C C . VAL A 1 89 ? 24.079 28.766 69.157 1.00 24.65 320 VAL A C 1
ATOM 623 O O . VAL A 1 89 ? 25.135 28.439 69.709 1.00 22.86 320 VAL A O 1
ATOM 627 N N . ASP A 1 90 ? 23.985 29.884 68.426 1.00 22.94 321 ASP A N 1
ATOM 628 C CA . ASP A 1 90 ? 25.162 30.723 68.204 1.00 22.28 321 ASP A CA 1
ATOM 629 C C . ASP A 1 90 ? 25.708 31.270 69.521 1.00 22.35 321 ASP A C 1
ATOM 630 O O . ASP A 1 90 ? 26.929 31.353 69.704 1.00 18.82 321 ASP A O 1
ATOM 635 N N . ALA A 1 91 ? 24.821 31.654 70.457 1.00 19.47 322 ALA A N 1
ATOM 636 C CA . ALA A 1 91 ? 25.324 32.136 71.748 1.00 19.47 322 ALA A CA 1
ATOM 637 C C . ALA A 1 91 ? 26.061 31.015 72.502 1.00 21.40 322 ALA A C 1
ATOM 638 O O . ALA A 1 91 ? 27.131 31.235 73.087 1.00 20.23 322 ALA A O 1
ATOM 640 N N . LEU A 1 92 ? 25.504 29.802 72.486 1.00 19.32 323 LEU A N 1
ATOM 641 C CA . LEU A 1 92 ? 26.189 28.658 73.088 1.00 23.71 323 LEU A CA 1
ATOM 642 C C . LEU A 1 92 ? 27.579 28.463 72.483 1.00 18.57 323 LEU A C 1
ATOM 643 O O . LEU A 1 92 ? 28.571 28.317 73.202 1.00 17.29 323 LEU A O 1
ATOM 648 N N . ILE A 1 93 ? 27.667 28.499 71.159 1.00 17.08 324 ILE A N 1
ATOM 649 C CA . ILE A 1 93 ? 28.949 28.305 70.490 1.00 18.93 324 ILE A CA 1
ATOM 650 C C . ILE A 1 93 ? 29.949 29.410 70.845 1.00 23.13 324 ILE A C 1
ATOM 651 O O . ILE A 1 93 ? 31.146 29.141 71.001 1.00 19.14 324 ILE A O 1
ATOM 656 N N . ARG A 1 94 ? 29.488 30.667 70.974 1.00 18.60 325 ARG A N 1
ATOM 657 C CA . ARG A 1 94 ? 30.397 31.744 71.372 1.00 17.94 325 ARG A CA 1
ATOM 658 C C . ARG A 1 94 ? 30.914 31.572 72.808 1.00 23.60 325 ARG A C 1
ATOM 659 O O . ARG A 1 94 ? 32.097 31.808 73.076 1.00 23.77 325 ARG A O 1
ATOM 667 N N . GLN A 1 95 ? 30.030 31.236 73.761 1.00 19.53 326 GLN A N 1
ATOM 668 C CA . GLN A 1 95 ? 30.488 30.903 75.111 1.00 24.99 326 GLN A CA 1
ATOM 669 C C . GLN A 1 95 ? 31.530 29.768 75.069 1.00 23.84 326 GLN A C 1
ATOM 670 O O . GLN A 1 95 ? 32.636 29.885 75.610 1.00 19.41 326 GLN A O 1
ATOM 676 N N . CYS A 1 96 ? 31.199 28.681 74.383 1.00 18.40 327 CYS A N 1
ATOM 677 C CA . CYS A 1 96 ? 32.165 27.613 74.153 1.00 20.72 327 CYS A CA 1
ATOM 678 C C . CYS A 1 96 ? 33.483 28.152 73.587 1.00 23.52 327 CYS A C 1
ATOM 679 O O . CYS A 1 96 ? 34.567 27.719 73.995 1.00 18.48 327 CYS A O 1
ATOM 682 N N . GLU A 1 97 ? 33.412 29.106 72.650 1.00 21.95 328 GLU A N 1
ATOM 683 C CA . GLU A 1 97 ? 34.624 29.715 72.105 1.00 24.06 328 GLU A CA 1
ATOM 684 C C . GLU A 1 97 ? 35.440 30.374 73.215 1.00 22.82 328 GLU A C 1
ATOM 685 O O . GLU A 1 97 ? 36.652 30.128 73.340 1.00 21.23 328 GLU A O 1
ATOM 691 N N . GLN A 1 98 ? 34.764 31.163 74.069 1.00 20.86 329 GLN A N 1
ATOM 692 C CA . GLN A 1 98 ? 35.399 31.797 75.225 1.00 26.16 329 GLN A CA 1
ATOM 693 C C . GLN A 1 98 ? 36.162 30.787 76.068 1.00 21.29 329 GLN A C 1
ATOM 694 O O . GLN A 1 98 ? 37.391 30.879 76.260 1.00 18.53 329 GLN A O 1
ATOM 700 N N . LEU A 1 99 ? 35.413 29.832 76.627 1.00 22.47 330 LEU A N 1
ATOM 701 C CA . LEU A 1 99 ? 35.948 28.961 77.670 1.00 20.46 330 LEU A CA 1
ATOM 702 C C . LEU A 1 99 ? 36.995 28.003 77.098 1.00 19.79 330 LEU A C 1
ATOM 703 O O . LEU A 1 99 ? 38.015 27.720 77.743 1.00 22.20 330 LEU A O 1
ATOM 708 N N . GLY A 1 100 ? 36.774 27.501 75.883 1.00 19.03 331 GLY A N 1
ATOM 709 C CA . GLY A 1 100 ? 37.780 26.674 75.262 1.00 18.89 331 GLY A CA 1
ATOM 710 C C . GLY A 1 100 ? 39.065 27.431 75.003 1.00 22.72 331 GLY A C 1
ATOM 711 O O . GLY A 1 100 ? 40.148 26.842 75.061 1.00 22.43 331 GLY A O 1
ATOM 712 N N . GLY A 1 101 ? 38.968 28.734 74.677 1.00 23.52 332 GLY A N 1
ATOM 713 C CA . GLY A 1 101 ? 40.178 29.548 74.643 1.00 22.10 332 GLY A CA 1
ATOM 714 C C . GLY A 1 101 ? 40.961 29.438 75.940 1.00 22.64 332 GLY A C 1
ATOM 715 O O . GLY A 1 101 ? 42.190 29.292 75.935 1.00 18.00 332 GLY A O 1
ATOM 716 N N . LYS A 1 102 ? 40.255 29.492 77.073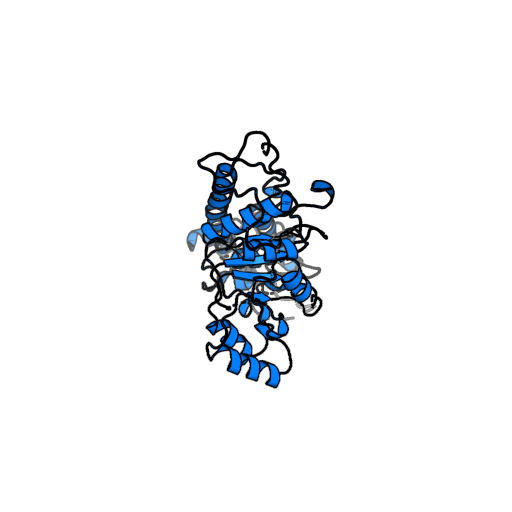 1.00 23.28 333 LYS A N 1
ATOM 717 C CA . LYS A 1 102 ? 40.967 29.340 78.352 1.00 21.92 333 LYS A CA 1
ATOM 718 C C . LYS A 1 102 ? 41.627 27.958 78.482 1.00 22.03 333 LYS A C 1
ATOM 719 O O . LYS A 1 102 ? 42.730 27.827 79.032 1.00 20.24 333 LYS A O 1
ATOM 725 N N . ILE A 1 103 ? 40.973 26.909 77.977 1.00 19.94 334 ILE A N 1
ATOM 726 C CA . ILE A 1 103 ? 41.603 25.583 78.016 1.00 19.42 334 ILE A CA 1
ATOM 727 C C . ILE A 1 103 ? 42.901 25.571 77.199 1.00 21.60 334 ILE A C 1
ATOM 728 O O . ILE A 1 103 ? 43.945 25.053 77.638 1.00 18.17 334 ILE A O 1
ATOM 733 N N . GLN A 1 104 ? 42.831 26.091 75.972 1.00 18.30 335 GLN A N 1
ATOM 734 C CA . GLN A 1 104 ? 43.997 26.106 75.089 1.00 22.94 335 GLN A CA 1
ATOM 735 C C . GLN A 1 104 ? 45.144 26.875 75.718 1.00 21.95 335 GLN A C 1
ATOM 736 O O . GLN A 1 104 ? 46.309 26.462 75.619 1.00 23.17 335 GLN A O 1
ATOM 742 N N . ARG A 1 105 ? 44.842 27.997 76.381 1.00 15.32 336 ARG A N 1
ATOM 743 C CA . ARG A 1 105 ? 45.932 28.757 76.976 1.00 20.56 336 ARG A CA 1
ATOM 744 C C . ARG A 1 105 ? 46.514 28.011 78.176 1.00 19.65 336 ARG A C 1
ATOM 745 O O . ARG A 1 105 ? 47.733 28.040 78.390 1.00 26.69 336 ARG A O 1
ATOM 753 N N . GLY A 1 106 ? 45.678 27.306 78.953 1.00 18.00 337 GLY A N 1
ATOM 754 C CA . GLY A 1 106 ? 46.220 26.507 80.048 1.00 26.47 337 GLY A CA 1
ATOM 755 C C . GLY A 1 106 ? 47.142 25.401 79.561 1.00 24.68 337 GLY A C 1
ATOM 756 O O . GLY A 1 106 ? 48.192 25.128 80.161 1.00 23.86 337 GLY A O 1
ATOM 757 N N . ILE A 1 107 ? 46.765 24.763 78.446 1.00 25.78 338 ILE A N 1
ATOM 758 C CA . ILE A 1 107 ? 47.596 23.716 77.857 1.00 25.68 338 ILE A CA 1
ATOM 759 C C . ILE A 1 107 ? 48.927 24.302 77.403 1.00 29.99 338 ILE A C 1
ATOM 760 O O . ILE A 1 107 ? 49.999 23.795 77.757 1.00 34.51 338 ILE A O 1
ATOM 765 N N . GLU A 1 108 ? 48.878 25.408 76.653 1.00 22.54 339 GLU A N 1
ATOM 766 C CA . GLU A 1 108 ? 50.111 26.048 76.195 1.00 28.22 339 GLU A CA 1
ATOM 767 C C . GLU A 1 108 ? 50.985 26.472 77.371 1.00 30.04 339 GLU A C 1
ATOM 768 O O . GLU A 1 108 ? 52.212 26.439 77.278 1.00 33.43 339 GLU A O 1
ATOM 774 N N . ALA A 1 109 ? 50.382 26.836 78.494 1.00 27.92 340 ALA A N 1
ATOM 775 C CA . ALA A 1 109 ? 51.194 27.169 79.659 1.00 30.26 340 ALA A CA 1
ATOM 776 C C . ALA A 1 109 ? 51.792 25.933 80.331 1.00 39.06 340 ALA A C 1
ATOM 777 O O . ALA A 1 109 ? 52.717 26.085 81.140 1.00 38.07 340 ALA A O 1
ATOM 779 N N . TRP A 1 110 ? 51.281 24.718 80.054 1.00 34.65 341 TRP A N 1
ATOM 780 C CA . TRP A 1 110 ? 52.035 23.527 80.472 1.00 34.59 341 TRP A CA 1
ATOM 781 C C . TRP A 1 110 ? 53.394 23.484 79.787 1.00 43.50 341 TRP A C 1
ATOM 782 O O . TRP A 1 110 ? 54.408 23.156 80.414 1.00 42.94 341 TRP A O 1
ATOM 793 N N . GLY A 1 111 ? 53.415 23.754 78.478 1.00 45.13 342 GLY A N 1
ATOM 794 C CA . GLY A 1 111 ? 54.550 23.442 77.629 1.00 49.11 342 GLY A CA 1
ATOM 795 C C . GLY A 1 111 ? 54.432 22.096 76.929 1.00 56.17 342 GLY A C 1
ATOM 796 O O . GLY A 1 111 ? 55.324 21.257 77.089 1.00 54.50 342 GLY A O 1
ATOM 797 N N . LEU A 1 112 ? 53.359 21.881 76.150 1.00 57.03 343 LEU A N 1
ATOM 798 C CA . LEU A 1 112 ? 53.076 20.601 75.487 1.00 59.09 343 LEU A CA 1
ATOM 799 C C . LEU A 1 112 ? 52.250 20.798 74.212 1.00 65.91 343 LEU A C 1
ATOM 800 O O . LEU A 1 112 ? 51.553 21.805 74.043 1.00 60.45 343 LEU A O 1
ATOM 805 N N . SER A 1 113 ? 52.280 19.783 73.338 1.00 65.18 344 SER A N 1
ATOM 806 C CA . SER A 1 113 ? 51.849 19.930 71.949 1.00 64.21 344 SER A CA 1
ATOM 807 C C . SER A 1 113 ? 50.643 19.060 71.585 1.00 63.87 344 SER A C 1
ATOM 808 O O . SER A 1 113 ? 50.415 17.981 72.154 1.00 53.19 344 SER A O 1
ATOM 811 N N . ASN A 1 114 ? 49.902 19.544 70.583 1.00 61.86 345 ASN A N 1
ATOM 812 C CA . ASN A 1 114 ? 48.658 18.956 70.101 1.00 57.36 345 ASN A CA 1
ATOM 813 C C . ASN A 1 114 ? 48.812 18.545 68.640 1.00 58.27 345 ASN A C 1
ATOM 814 O O . ASN A 1 114 ? 49.231 19.350 67.801 1.00 57.08 345 ASN A O 1
ATOM 819 N N . THR A 1 115 ? 48.445 17.304 68.337 1.00 59.22 346 THR A N 1
ATOM 820 C CA . THR A 1 115 ? 48.562 16.782 66.983 1.00 58.20 346 THR A CA 1
ATOM 821 C C . THR A 1 115 ? 47.322 17.054 66.128 1.00 62.36 346 THR A C 1
ATOM 822 O O . THR A 1 115 ? 47.421 17.026 64.894 1.00 63.57 346 THR A O 1
ATOM 826 N N . ALA A 1 116 ? 46.177 17.351 66.746 1.00 58.49 347 ALA A N 1
ATOM 827 C CA . ALA A 1 116 ? 44.909 17.546 66.054 1.00 62.61 347 ALA A CA 1
ATOM 828 C C . ALA A 1 116 ? 44.615 19.033 65.838 1.00 64.58 347 ALA A C 1
ATOM 829 O O . ALA A 1 116 ? 45.181 19.912 66.497 1.00 64.73 347 ALA A O 1
ATOM 831 N N . THR A 1 117 ? 43.726 19.303 64.885 1.00 65.39 348 THR A N 1
ATOM 832 C CA . THR A 1 117 ? 43.218 20.645 64.628 1.00 64.24 348 THR A CA 1
ATOM 833 C C . THR 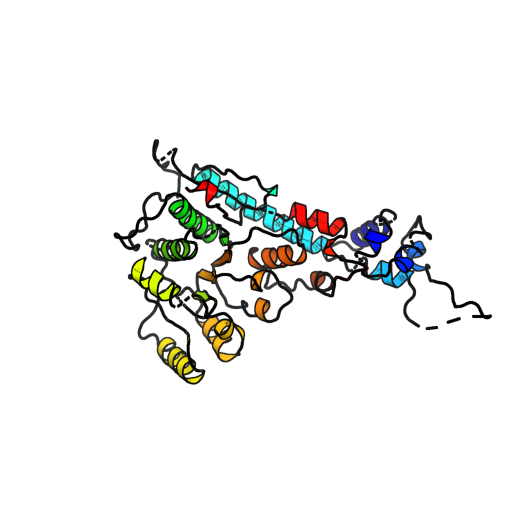A 1 117 ? 41.749 20.723 65.032 1.00 63.29 348 THR A C 1
ATOM 834 O O . THR A 1 117 ? 41.044 19.705 65.059 1.00 65.14 348 THR A O 1
ATOM 838 N N . SER A 1 118 ? 41.290 21.942 65.347 1.00 59.33 349 SER A N 1
ATOM 839 C CA . SER A 1 118 ? 39.953 22.117 65.923 1.00 58.32 349 SER A CA 1
ATOM 840 C C . SER A 1 118 ? 38.861 21.476 65.063 1.00 58.22 349 SER A C 1
ATOM 841 O O . SER A 1 118 ? 37.956 20.812 65.591 1.00 52.75 349 SER A O 1
ATOM 844 N N . ASP A 1 119 ? 38.948 21.646 63.733 1.00 58.22 350 ASP A N 1
ATOM 845 C CA . ASP A 1 119 ? 37.932 21.128 62.812 1.00 58.68 350 ASP A CA 1
ATOM 846 C C . ASP A 1 119 ? 37.666 19.639 63.017 1.00 60.82 350 ASP A C 1
ATOM 847 O O . ASP A 1 119 ? 36.561 19.161 62.724 1.00 61.18 350 ASP A O 1
ATOM 852 N N . GLU A 1 120 ? 38.661 18.888 63.504 1.00 60.37 351 GLU A N 1
ATOM 853 C CA . GLU A 1 120 ? 38.425 17.504 63.895 1.00 57.31 351 GLU A CA 1
ATOM 854 C C . GLU A 1 120 ? 37.672 17.383 65.229 1.00 59.50 351 GLU A C 1
ATOM 855 O O . GLU A 1 120 ? 37.443 16.250 65.674 1.00 57.19 351 GLU A O 1
ATOM 861 N N .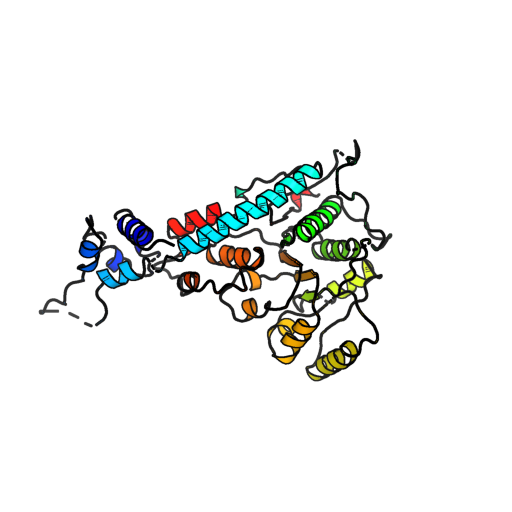 GLY A 1 121 ? 37.304 18.503 65.876 1.00 54.63 352 GLY A N 1
ATOM 862 C CA . GLY A 1 121 ? 36.531 18.495 67.107 1.00 43.08 352 GLY A CA 1
ATOM 863 C C . GLY A 1 121 ? 37.117 17.730 68.289 1.00 35.96 352 GLY A C 1
ATOM 864 O O . GLY A 1 121 ? 36.397 16.999 68.977 1.00 32.04 352 GLY A O 1
ATOM 865 N N . GLU A 1 122 ? 38.412 17.890 68.547 1.00 38.80 353 GLU A N 1
ATOM 866 C CA . GLU A 1 122 ? 39.062 17.225 69.677 1.00 38.05 353 GLU A CA 1
ATOM 867 C C . GLU A 1 122 ? 40.458 17.809 69.859 1.00 39.03 353 GLU A C 1
ATOM 868 O O . GLU A 1 122 ? 40.939 18.605 69.048 1.00 42.40 353 GLU A O 1
ATOM 874 N N . THR A 1 123 ? 41.110 17.372 70.926 1.00 43.20 354 THR A N 1
ATOM 875 C CA . THR A 1 123 ? 42.531 17.579 71.156 1.00 41.25 354 THR A CA 1
ATOM 876 C C . THR A 1 123 ? 43.187 16.208 71.197 1.00 36.28 354 THR A C 1
ATOM 877 O O . THR A 1 123 ? 42.549 15.234 71.599 1.00 28.37 354 THR A O 1
ATOM 881 N N . SER A 1 124 ? 44.469 16.137 70.793 1.00 41.90 355 SER A N 1
ATOM 882 C CA . SER A 1 124 ? 45.249 14.888 70.817 1.00 40.83 355 SER A CA 1
ATOM 883 C C . SER A 1 124 ? 46.632 15.227 71.365 1.00 39.28 355 SER A C 1
ATOM 884 O O . SER A 1 124 ? 47.524 15.655 70.626 1.00 39.56 355 SER A O 1
ATOM 887 N N . LEU A 1 125 ? 46.795 15.038 72.674 1.00 38.04 356 LEU A N 1
ATOM 888 C CA . LEU A 1 125 ? 48.062 15.244 73.367 1.00 32.53 356 LEU A CA 1
ATOM 889 C C . LEU A 1 125 ? 48.617 13.858 73.709 1.00 33.66 356 LEU A C 1
ATOM 890 O O . LEU A 1 125 ? 48.047 13.141 74.550 1.00 17.62 356 LEU A O 1
ATOM 895 N N . VAL A 1 126 ? 49.705 13.476 73.038 1.00 28.74 357 VAL A N 1
ATOM 896 C CA . VAL A 1 126 ? 50.153 12.087 72.996 1.00 29.36 357 VAL A CA 1
ATOM 897 C C . VAL A 1 126 ? 51.338 11.838 73.921 1.00 34.19 357 VAL A C 1
ATOM 898 O O . VAL A 1 126 ? 51.387 10.810 74.591 1.00 25.41 357 VAL A O 1
ATOM 902 N N . ASN A 1 127 ? 52.319 12.740 73.955 1.00 30.05 358 ASN A N 1
ATOM 903 C CA . ASN A 1 127 ? 53.483 12.545 74.810 1.00 33.00 358 ASN A CA 1
ATOM 904 C C . ASN A 1 127 ? 53.929 13.883 75.363 1.00 28.31 358 ASN A C 1
ATOM 905 O O . ASN A 1 127 ? 53.465 14.937 74.929 1.00 26.11 358 ASN A O 1
ATOM 910 N N . PHE A 1 128 ? 54.849 13.826 76.330 1.00 31.86 359 PHE A N 1
ATOM 911 C CA . PHE A 1 128 ? 55.534 15.005 76.860 1.00 30.77 359 PHE A CA 1
ATOM 912 C C . PHE A 1 128 ? 57.048 14.784 76.845 1.00 34.01 359 PHE A C 1
ATOM 913 O O . PHE A 1 128 ? 57.759 15.070 77.810 1.00 34.34 359 PHE A O 1
ATOM 921 N N . ASP A 1 129 ? 57.561 14.282 75.714 1.00 40.03 360 ASP A N 1
ATOM 922 C CA . ASP A 1 129 ? 58.976 13.917 75.624 1.00 41.98 360 ASP A CA 1
ATOM 923 C C . ASP A 1 129 ? 59.887 15.119 75.872 1.00 45.70 360 ASP A C 1
ATOM 924 O O . ASP A 1 129 ? 60.905 15.007 76.567 1.00 47.02 360 ASP A O 1
ATOM 929 N N . GLN A 1 130 ? 59.531 16.284 75.332 1.00 37.17 361 GLN A N 1
ATOM 930 C CA . GLN A 1 130 ? 60.419 17.421 75.478 1.00 41.02 361 GLN A CA 1
ATOM 931 C C . GLN A 1 130 ? 60.433 17.957 76.898 1.00 44.38 361 GLN A C 1
ATOM 932 O O . GLN A 1 130 ? 61.418 18.596 77.300 1.00 45.83 361 GLN A O 1
ATOM 946 N N . LYS A 1 132 ? 60.161 15.655 79.286 1.00 32.65 363 LYS A N 1
ATOM 947 C CA . LYS A 1 132 ? 61.012 14.592 79.803 1.00 43.46 363 LYS A CA 1
ATOM 948 C C . LYS A 1 132 ? 62.483 14.971 79.655 1.00 40.38 363 LYS A C 1
ATOM 949 O O . LYS A 1 132 ? 63.240 14.969 80.633 1.00 39.17 363 LYS A O 1
ATOM 955 N N . SER A 1 133 ? 62.891 15.350 78.439 1.00 42.00 364 SER A N 1
ATOM 956 C CA . SER A 1 133 ? 64.284 15.713 78.190 1.00 36.81 364 SER A CA 1
ATOM 957 C C . SER A 1 133 ? 64.695 16.936 79.008 1.00 37.76 364 SER A C 1
ATOM 958 O O . SER A 1 133 ? 65.571 16.851 79.877 1.00 38.62 364 SER A O 1
ATOM 961 N N . PHE A 1 134 ? 64.052 18.081 78.766 1.00 41.89 365 PHE A N 1
ATOM 962 C CA . PHE A 1 134 ? 64.539 19.347 79.313 1.00 38.75 365 PHE A CA 1
ATOM 963 C C . PHE A 1 134 ? 63.894 19.733 80.638 1.00 38.14 365 PHE A C 1
ATOM 964 O O . PHE A 1 134 ? 64.335 20.705 81.265 1.00 30.33 365 PHE A O 1
ATOM 972 N N . GLY A 1 135 ? 62.895 18.989 81.097 1.00 33.76 366 GLY A N 1
ATOM 973 C CA . GLY A 1 135 ? 62.315 19.254 82.393 1.00 34.94 366 GLY A CA 1
ATOM 974 C C . GLY A 1 135 ? 61.122 20.194 82.331 1.00 38.84 366 GLY A C 1
ATOM 975 O O . GLY A 1 135 ? 60.917 20.940 81.371 1.00 44.65 366 GLY A O 1
ATOM 976 N N . THR A 1 136 ? 60.339 20.153 83.393 1.00 38.26 367 THR A N 1
ATOM 977 C CA . THR A 1 136 ? 59.110 20.921 83.536 1.00 48.13 367 THR A CA 1
ATOM 978 C C . THR A 1 136 ? 59.429 22.313 84.072 1.00 46.84 367 THR A C 1
ATOM 979 O O . THR A 1 136 ? 60.099 22.436 85.105 1.00 48.08 367 THR A O 1
ATOM 983 N N . PRO A 1 137 ? 58.977 23.366 83.399 1.00 52.16 368 PRO A N 1
ATOM 984 C CA . PRO A 1 137 ? 59.300 24.724 83.846 1.00 55.15 368 PRO A CA 1
ATOM 985 C C . PRO A 1 137 ? 58.760 25.013 85.241 1.00 59.94 368 PRO A C 1
ATOM 986 O O . PRO A 1 137 ? 57.803 24.391 85.715 1.00 55.71 368 PRO A O 1
ATOM 990 N N . ALA A 1 138 ? 59.424 25.966 85.908 1.00 54.29 369 ALA A N 1
ATOM 991 C CA . ALA A 1 138 ? 59.013 26.376 87.246 1.00 59.53 369 ALA A CA 1
ATOM 992 C C . ALA A 1 138 ? 57.596 26.923 87.250 1.00 59.15 369 ALA A C 1
ATOM 993 O O . ALA A 1 138 ? 56.888 26.811 88.258 1.00 63.87 369 ALA A O 1
ATOM 995 N N . ASN A 1 139 ? 57.167 27.509 86.136 1.00 53.03 370 ASN A N 1
ATOM 996 C CA . ASN A 1 139 ? 55.869 28.153 86.025 1.00 58.77 370 ASN A CA 1
ATOM 997 C C . ASN A 1 139 ? 54.760 27.193 85.605 1.00 59.42 370 ASN A C 1
ATOM 998 O O . ASN A 1 139 ? 53.610 27.628 85.460 1.00 56.89 370 ASN A O 1
ATOM 1003 N N . SER A 1 140 ? 55.074 25.910 85.404 1.00 55.68 371 SER A N 1
ATOM 1004 C CA . SER A 1 140 ? 54.140 24.949 84.829 1.00 46.54 371 SER A CA 1
ATOM 1005 C C . SER A 1 140 ? 53.465 24.137 85.922 1.00 44.13 371 SER A C 1
ATOM 1006 O O . SER A 1 140 ? 54.097 23.751 86.908 1.00 46.47 371 SER A O 1
ATOM 1009 N N . SER A 1 141 ? 52.177 23.871 85.737 1.00 37.50 372 SER A N 1
ATOM 1010 C CA . SER A 1 141 ? 51.420 23.040 86.670 1.00 38.24 372 SER A CA 1
ATOM 1011 C C . SER A 1 141 ? 51.454 21.545 86.321 1.00 32.23 372 SER A C 1
ATOM 1012 O O . SER A 1 141 ? 50.877 20.735 87.055 1.00 25.76 372 SER A O 1
ATOM 1015 N N . PHE A 1 142 ? 52.116 21.158 85.234 1.00 26.77 373 PHE A N 1
ATOM 1016 C CA . PHE A 1 142 ? 52.056 19.772 84.797 1.00 27.80 373 PHE A CA 1
ATOM 1017 C C . PHE A 1 142 ? 52.745 18.881 85.822 1.00 23.78 373 PHE A C 1
ATOM 1018 O O . PHE A 1 142 ? 53.755 19.252 86.415 1.00 25.78 373 PHE A O 1
ATOM 1026 N N . ILE A 1 143 ? 52.174 17.715 86.063 1.00 22.39 374 ILE A N 1
ATOM 1027 C CA . ILE A 1 143 ? 52.763 16.745 86.971 1.00 27.30 374 ILE A CA 1
ATOM 1028 C C . ILE A 1 143 ? 53.147 15.531 86.135 1.00 26.13 374 ILE A C 1
ATOM 1029 O O . ILE A 1 143 ? 52.278 14.875 85.547 1.00 23.82 374 ILE A O 1
ATOM 1034 N N . THR A 1 144 ? 54.449 15.255 86.055 1.00 20.66 375 THR A N 1
ATOM 1035 C CA . THR A 1 144 ? 54.944 14.166 85.230 1.00 24.00 375 THR A CA 1
ATOM 1036 C C . THR A 1 144 ? 54.900 12.826 85.948 1.00 30.94 375 THR A C 1
ATOM 1037 O O . THR A 1 144 ? 54.870 11.779 85.286 1.00 33.34 375 THR A O 1
ATOM 1041 N N . THR A 1 145 ? 54.870 12.833 87.265 1.00 26.16 376 THR A N 1
ATOM 1042 C CA . THR A 1 145 ? 54.909 11.590 88.014 1.00 32.73 376 THR A CA 1
ATOM 1043 C C . THR A 1 145 ? 53.498 11.062 88.279 1.00 30.38 376 THR A C 1
ATOM 1044 O O . THR A 1 145 ? 52.529 11.821 88.280 1.00 23.21 376 THR A O 1
ATOM 1048 N N . PRO A 1 146 ? 53.343 9.765 88.533 1.00 26.38 377 PRO A N 1
ATOM 1049 C CA . PRO A 1 146 ? 52.042 9.260 88.974 1.00 24.73 377 PRO A CA 1
ATOM 1050 C C . PRO A 1 146 ? 51.667 9.880 90.307 1.00 26.59 377 PRO A C 1
ATOM 1051 O O . PRO A 1 146 ? 52.542 10.331 91.059 1.00 27.15 377 PRO A O 1
ATOM 1055 N N . PRO A 1 147 ? 50.387 9.928 90.638 1.00 25.13 378 PRO A N 1
ATOM 1056 C CA . PRO A 1 147 ? 49.997 10.408 91.973 1.00 23.78 378 PRO A CA 1
ATOM 1057 C C . PRO A 1 147 ? 50.534 9.502 93.076 1.00 23.17 378 PRO A C 1
ATOM 1058 O O . PRO A 1 147 ? 50.651 8.296 92.911 1.00 18.13 378 PRO A O 1
ATOM 1062 N N . ALA A 1 148 ? 50.860 10.093 94.226 1.00 24.98 379 ALA A N 1
ATOM 1063 C CA . ALA A 1 148 ? 51.301 9.265 95.348 1.00 27.10 379 ALA A CA 1
ATOM 1064 C C . ALA A 1 148 ? 50.188 8.325 95.824 1.00 29.19 379 ALA A C 1
ATOM 1065 O O . ALA A 1 148 ? 50.460 7.180 96.202 1.00 25.83 379 ALA A O 1
ATOM 1067 N N . SER A 1 149 ? 48.921 8.774 95.791 1.00 26.77 380 SER A N 1
ATOM 1068 C CA . SER A 1 149 ? 47.825 7.872 96.162 1.00 27.04 380 SER A CA 1
ATOM 1069 C C . SER A 1 149 ? 47.700 6.682 95.221 1.00 28.14 380 SER A C 1
ATOM 1070 O O . SER A 1 149 ? 47.003 5.715 95.554 1.00 25.00 380 SER A O 1
ATOM 1073 N N . PHE A 1 150 ? 48.280 6.759 94.024 1.00 21.16 381 PHE A N 1
ATOM 1074 C CA . PHE A 1 150 ? 48.039 5.715 93.037 1.00 27.64 381 PHE A CA 1
ATOM 1075 C C . PHE A 1 150 ? 48.867 4.477 93.372 1.00 27.50 381 PHE A C 1
ATOM 1076 O O . PHE A 1 150 ? 49.950 4.567 93.973 1.00 26.79 381 PHE A O 1
ATOM 1084 N N . SER A 1 151 ? 48.348 3.323 92.987 1.00 23.18 382 SER A N 1
ATOM 1085 C CA . SER A 1 151 ? 49.037 2.070 93.283 1.00 30.90 382 SER A CA 1
ATOM 1086 C C . SER A 1 151 ? 50.449 2.101 92.727 1.00 30.46 382 SER A C 1
ATOM 1087 O O . SER A 1 151 ? 50.636 2.345 91.519 1.00 29.14 382 SER A O 1
ATOM 1090 N N . PRO A 1 152 ? 51.488 1.866 93.534 1.00 38.58 383 PRO A N 1
ATOM 1091 C CA . PRO A 1 152 ? 52.859 1.805 93.010 1.00 31.44 383 PRO A CA 1
ATOM 1092 C C . PRO A 1 152 ? 53.091 0.670 92.039 1.00 27.95 383 PRO A C 1
ATOM 1093 O O . PRO A 1 152 ? 54.069 0.709 91.295 1.00 34.29 383 PRO A O 1
ATOM 1097 N N . ASP A 1 153 ? 52.242 -0.342 92.016 1.00 33.48 384 ASP A N 1
ATOM 1098 C CA . ASP A 1 153 ? 52.498 -1.506 91.178 1.00 36.87 384 ASP A CA 1
ATOM 1099 C C . ASP A 1 153 ? 51.966 -1.344 89.765 1.00 35.88 384 ASP A C 1
ATOM 1100 O O . ASP A 1 153 ? 52.122 -2.263 88.954 1.00 30.88 384 ASP A O 1
ATOM 1105 N N . ILE A 1 154 ? 51.316 -0.220 89.464 1.00 35.80 385 ILE A N 1
ATOM 1106 C CA . ILE A 1 154 ? 50.619 -0.019 88.199 1.00 32.27 385 ILE A CA 1
ATOM 1107 C C . ILE A 1 154 ? 51.301 1.132 87.477 1.00 29.40 385 ILE A C 1
ATOM 1108 O O . ILE A 1 154 ? 51.445 2.222 88.038 1.00 32.15 385 ILE A O 1
ATOM 1113 N N . LYS A 1 155 ? 51.770 0.869 86.259 1.00 31.60 386 LYS A N 1
ATOM 1114 C CA . LYS A 1 155 ? 52.453 1.861 85.440 1.00 33.49 386 LYS A CA 1
ATOM 1115 C C . LYS A 1 155 ? 51.434 2.700 84.666 1.00 31.47 386 LYS A C 1
ATOM 1116 O O . LYS A 1 155 ? 50.597 2.151 83.945 1.00 33.97 386 LYS A O 1
ATOM 1122 N N . LEU A 1 156 ? 51.509 4.026 84.805 1.00 24.26 387 LEU A N 1
ATOM 1123 C CA . LEU A 1 156 ? 50.719 4.923 83.966 1.00 24.50 387 LEU A CA 1
ATOM 1124 C C . LEU A 1 156 ? 51.510 5.286 82.715 1.00 22.10 387 LEU A C 1
ATOM 1125 O O . LEU A 1 156 ? 52.611 5.840 82.807 1.00 21.52 387 LEU A O 1
ATOM 1130 N N . GLN A 1 157 ? 50.922 5.039 81.552 1.00 22.64 388 GLN A N 1
ATOM 1131 C CA . GLN A 1 157 ? 51.533 5.483 80.317 1.00 21.44 388 GLN A CA 1
ATOM 1132 C C . GLN A 1 157 ? 51.540 7.008 80.226 1.00 25.43 388 GLN A C 1
ATOM 1133 O O . GLN A 1 157 ? 50.719 7.718 80.845 1.00 17.95 388 GLN A O 1
ATOM 1139 N N . ASP A 1 158 ? 52.475 7.503 79.402 1.00 18.63 389 ASP A N 1
ATOM 1140 C CA . ASP A 1 158 ? 52.651 8.938 79.228 1.00 21.89 389 ASP A CA 1
ATOM 1141 C C . ASP A 1 158 ? 51.360 9.617 78.796 1.00 19.57 389 ASP A C 1
ATOM 1142 O O . ASP A 1 158 ? 51.018 10.694 79.318 1.00 16.59 389 ASP A O 1
ATOM 1147 N N . TYR A 1 159 ? 50.617 9.006 77.847 1.00 17.84 390 TYR A N 1
ATOM 1148 C CA . TYR A 1 159 ? 49.369 9.646 77.403 1.00 19.80 390 TYR A CA 1
ATOM 1149 C C . TYR A 1 159 ? 48.326 9.710 78.521 1.00 17.66 390 TYR A C 1
ATOM 1150 O O . TYR A 1 159 ? 47.455 10.598 78.502 1.00 15.01 390 TYR A O 1
ATOM 1159 N N . GLN A 1 160 ? 48.452 8.838 79.533 1.00 15.82 391 GLN A N 1
ATOM 1160 C CA . GLN A 1 160 ? 47.528 8.832 80.661 1.00 19.14 391 GLN A CA 1
ATOM 1161 C C . GLN A 1 160 ? 47.930 9.835 81.751 1.00 18.82 391 GLN A C 1
ATOM 1162 O O . GLN A 1 160 ? 47.054 10.398 82.428 1.00 20.61 391 GLN A O 1
ATOM 1168 N N . ILE A 1 161 ? 49.231 10.071 81.937 1.00 15.48 392 ILE A N 1
ATOM 1169 C CA . ILE A 1 161 ? 49.665 11.197 82.763 1.00 16.66 392 ILE A CA 1
ATOM 1170 C C . ILE A 1 161 ? 49.114 12.484 82.179 1.00 18.02 392 ILE A C 1
ATOM 1171 O O . ILE A 1 161 ? 48.587 13.352 82.906 1.00 17.28 392 ILE A O 1
ATOM 1176 N N . ILE A 1 162 ? 49.164 12.600 80.845 1.00 17.78 393 ILE A N 1
ATOM 1177 C CA . ILE A 1 162 ? 48.555 13.752 80.186 1.00 14.42 393 ILE A CA 1
ATOM 1178 C C . ILE A 1 162 ? 47.058 13.789 80.464 1.00 16.44 393 ILE A C 1
ATOM 1179 O O . ILE A 1 162 ? 46.493 14.847 80.755 1.00 17.06 393 ILE A O 1
ATOM 1184 N N . GLY A 1 163 ? 46.384 12.645 80.313 1.00 16.27 394 GLY A N 1
ATOM 1185 C CA . GLY A 1 163 ? 44.957 12.583 80.604 1.00 14.89 394 GLY A CA 1
ATOM 1186 C C . GLY A 1 163 ? 44.591 13.154 81.965 1.00 14.76 394 GLY A C 1
ATOM 1187 O O . GLY A 1 163 ? 43.675 13.972 82.086 1.00 17.10 394 GLY A O 1
ATOM 1188 N N . ILE A 1 164 ? 45.282 12.719 83.021 1.00 13.33 395 ILE A N 1
ATOM 1189 C CA . ILE A 1 164 ? 44.878 13.189 84.347 1.00 12.71 395 ILE A CA 1
ATOM 1190 C C . ILE A 1 164 ? 45.261 14.646 84.549 1.00 15.45 395 ILE A C 1
ATOM 1191 O O . ILE A 1 164 ? 44.539 15.402 85.252 1.00 14.30 395 ILE A O 1
ATOM 1196 N N . ASN A 1 165 ? 46.350 15.099 83.908 1.00 12.78 396 ASN A N 1
ATOM 1197 C CA . ASN A 1 165 ? 46.674 16.525 83.999 1.00 17.84 396 ASN A CA 1
ATOM 1198 C C . ASN A 1 165 ? 45.638 17.367 83.263 1.00 18.53 396 ASN A C 1
ATOM 1199 O O . ASN A 1 165 ? 45.305 18.472 83.694 1.00 17.95 396 ASN A O 1
ATOM 1204 N N . TRP A 1 166 ? 45.155 16.873 82.127 1.00 17.25 397 TRP A N 1
ATOM 1205 C CA . TRP A 1 166 ? 44.164 17.595 81.341 1.00 16.38 397 TRP A CA 1
ATOM 1206 C C . TRP A 1 166 ? 42.857 17.682 82.106 1.00 14.59 397 TRP A C 1
ATOM 1207 O O . TRP A 1 166 ? 42.276 18.765 82.250 1.00 14.39 397 TRP A O 1
ATOM 1218 N N . LEU A 1 167 ? 42.405 16.543 82.638 1.00 12.78 398 LEU A N 1
ATOM 1219 C CA . LEU A 1 167 ? 41.209 16.541 83.466 1.00 15.44 398 LEU A CA 1
ATOM 1220 C C . LEU A 1 167 ? 41.353 17.538 84.622 1.00 18.34 398 LEU A C 1
ATOM 1221 O O . LEU A 1 167 ? 40.423 18.315 84.899 1.00 16.74 398 LEU A O 1
ATOM 1226 N N . TYR A 1 168 ? 42.526 17.584 85.270 1.00 16.68 399 TYR A N 1
ATOM 1227 C CA . TYR A 1 168 ? 42.644 18.505 86.393 1.00 15.72 399 TYR A CA 1
ATOM 1228 C C . TYR A 1 168 ? 42.663 19.952 85.922 1.00 17.95 399 TYR A C 1
ATOM 1229 O O . TYR A 1 168 ? 42.108 20.822 86.595 1.00 15.45 399 TYR A O 1
ATOM 1238 N N . LEU A 1 169 ? 43.275 20.221 84.768 1.00 21.36 400 LEU A N 1
ATOM 1239 C CA . LEU A 1 169 ? 43.198 21.550 84.161 1.00 20.70 400 LEU A CA 1
ATOM 1240 C C . LEU A 1 169 ? 41.751 22.006 84.011 1.00 17.67 400 LEU A C 1
ATOM 1241 O O . LEU A 1 169 ? 41.394 23.122 84.392 1.00 18.29 400 LEU A O 1
ATOM 1246 N N . LEU A 1 170 ? 40.902 21.136 83.468 1.00 15.05 401 LEU A N 1
ATOM 1247 C CA . LEU A 1 170 ? 39.498 21.486 83.252 1.00 14.83 401 LEU A CA 1
ATOM 1248 C C . LEU A 1 170 ? 38.724 21.581 84.575 1.00 15.91 401 LEU A C 1
ATOM 1249 O O . LEU A 1 170 ? 37.800 22.390 84.717 1.00 14.21 401 LEU A O 1
ATOM 1254 N N . TYR A 1 171 ? 39.101 20.772 85.554 1.00 19.21 402 TYR A N 1
ATOM 1255 C CA . TYR A 1 171 ? 38.577 20.910 86.910 1.00 20.96 402 TYR A CA 1
ATOM 1256 C C . TYR A 1 171 ? 38.899 22.284 87.500 1.00 17.09 402 TYR A C 1
ATOM 1257 O O . TYR A 1 171 ? 38.063 22.901 88.169 1.00 15.61 402 TYR A O 1
ATOM 1266 N N . GLU A 1 172 ? 40.124 22.746 87.308 1.00 16.11 403 GLU A N 1
ATOM 1267 C CA . GLU A 1 172 ? 40.533 24.032 87.862 1.00 21.03 403 GLU A CA 1
ATOM 1268 C C . GLU A 1 172 ? 39.796 25.185 87.189 1.00 24.71 403 GLU A C 1
ATOM 1269 O O . GLU A 1 172 ? 39.444 26.181 87.840 1.00 23.23 403 GLU A O 1
ATOM 1275 N N . LEU A 1 173 ? 39.601 25.089 85.873 1.00 19.47 404 LEU A N 1
ATOM 1276 C CA . LEU A 1 173 ? 38.920 26.149 85.158 1.00 19.54 404 LEU A CA 1
ATOM 1277 C C . LEU A 1 173 ? 37.440 26.156 85.428 1.00 15.75 404 LEU A C 1
ATOM 1278 O O . LEU A 1 173 ? 36.749 26.995 84.858 1.00 20.17 404 LEU A O 1
ATOM 1283 N N . LYS A 1 174 ? 36.941 25.261 86.281 1.00 15.57 405 LYS A N 1
ATOM 1284 C CA . LYS A 1 174 ? 35.519 25.167 86.567 1.00 18.06 405 LYS A CA 1
ATOM 1285 C C . LYS A 1 174 ? 34.710 24.816 85.314 1.00 20.54 405 LYS A C 1
ATOM 1286 O O . LYS A 1 174 ? 33.638 25.364 85.067 1.00 22.53 405 LYS A O 1
ATOM 1292 N N . LEU A 1 175 ? 35.231 23.889 84.503 1.00 17.67 406 LEU A N 1
ATOM 1293 C CA . LEU A 1 175 ? 34.509 23.516 83.287 1.00 18.13 40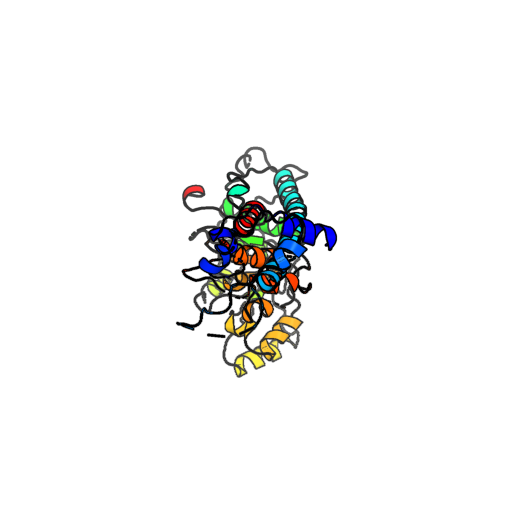6 LEU A CA 1
ATOM 1294 C C . LEU A 1 175 ? 33.923 22.108 83.333 1.00 18.20 406 LEU A C 1
ATOM 1295 O O . LEU A 1 175 ? 33.357 21.703 84.331 1.00 14.90 406 LEU A O 1
ATOM 1300 N N . ALA A 1 176 ? 34.014 21.384 82.231 1.00 17.06 407 ALA A N 1
ATOM 1301 C CA . ALA A 1 176 ? 33.556 20.011 82.112 1.00 20.19 407 ALA A CA 1
ATOM 1302 C C . ALA A 1 176 ? 34.361 19.356 81.003 1.00 18.75 407 ALA A C 1
ATOM 1303 O O . ALA A 1 176 ? 34.812 20.031 80.082 1.00 19.30 407 ALA A O 1
ATOM 1305 N N . GLY A 1 177 ? 34.564 18.046 81.091 1.00 15.10 408 GLY A N 1
ATOM 1306 C CA . GLY A 1 177 ? 35.428 17.364 80.151 1.00 16.83 408 GLY A CA 1
ATOM 1307 C C . GLY A 1 177 ? 34.776 16.163 79.455 1.00 18.80 408 GLY A C 1
ATOM 1308 O O . GLY A 1 177 ? 33.919 15.486 80.016 1.00 14.39 408 GLY A O 1
ATOM 1309 N N . ILE A 1 178 ? 35.237 15.929 78.242 1.00 15.83 409 ILE A N 1
ATOM 1310 C CA . ILE A 1 178 ? 34.880 14.735 77.487 1.00 18.21 409 ILE A CA 1
ATOM 1311 C C . ILE A 1 178 ? 36.173 13.990 77.197 1.00 14.02 409 ILE A C 1
ATOM 1312 O O . ILE A 1 178 ? 37.070 14.519 76.529 1.00 15.68 409 ILE A O 1
ATOM 1317 N N . LEU A 1 179 ? 36.275 12.786 77.699 1.00 13.81 410 LEU A N 1
ATOM 1318 C CA . LEU A 1 179 ? 37.439 11.947 77.482 1.00 16.16 410 LEU A CA 1
ATOM 1319 C C . LEU A 1 179 ? 37.004 10.872 76.496 1.00 13.95 410 LEU A C 1
ATOM 1320 O O . LEU A 1 179 ? 36.148 10.033 76.808 1.00 14.14 410 LEU A O 1
ATOM 1325 N N . ALA A 1 180 ? 37.567 10.936 75.299 1.00 14.19 411 ALA A N 1
ATOM 1326 C CA . ALA A 1 180 ? 37.059 10.222 74.135 1.00 17.50 411 ALA A CA 1
ATOM 1327 C C . ALA A 1 180 ? 38.133 9.348 73.501 1.00 14.71 411 ALA A C 1
ATOM 1328 O O . ALA A 1 180 ? 38.022 8.976 72.327 1.00 16.43 411 ALA A O 1
ATOM 1330 N N . ASP A 1 181 ? 39.161 8.998 74.264 1.00 15.23 412 ASP A N 1
ATOM 1331 C CA . ASP A 1 181 ? 40.156 8.033 73.802 1.00 19.89 412 ASP A CA 1
ATOM 1332 C C . ASP A 1 181 ? 39.518 6.781 73.208 1.00 18.69 412 ASP A C 1
ATOM 1333 O O . ASP A 1 181 ? 38.489 6.292 73.681 1.00 15.59 412 ASP A O 1
ATOM 1338 N N . GLU A 1 182 ? 40.151 6.268 72.160 1.00 20.21 413 GLU A N 1
ATOM 1339 C CA . GLU A 1 182 ? 39.727 5.017 71.566 1.00 21.02 413 GLU A CA 1
ATOM 1340 C C . GLU A 1 182 ? 39.559 3.929 72.631 1.00 20.68 413 GLU A C 1
ATOM 1341 O O . GLU A 1 182 ? 40.251 3.896 73.655 1.00 21.66 413 GLU A O 1
ATOM 1355 N N . GLY A 1 184 ? 39.949 0.623 74.593 1.00 20.56 415 GLY A N 1
ATOM 1356 C CA . GLY A 1 184 ? 41.161 -0.085 74.918 1.00 23.11 415 GLY A CA 1
ATOM 1357 C C . GLY A 1 184 ? 42.281 0.762 75.495 1.00 26.17 415 GLY A C 1
ATOM 1358 O O . GLY A 1 184 ? 43.286 0.197 75.927 1.00 21.15 415 GLY A O 1
ATOM 1359 N N . LEU A 1 185 ? 42.147 2.090 75.547 1.00 20.80 416 LEU A N 1
ATOM 1360 C CA . LEU A 1 185 ? 43.252 2.919 76.029 1.00 21.73 416 LEU A CA 1
ATOM 1361 C C . LEU A 1 185 ? 43.161 3.226 77.526 1.00 13.57 416 LEU A C 1
ATOM 1362 O O . LEU A 1 185 ? 43.934 4.053 78.033 1.00 17.68 416 LEU A O 1
ATOM 1367 N N . GLY A 1 186 ? 42.238 2.592 78.244 1.00 16.33 417 GLY A N 1
ATOM 1368 C CA . GLY A 1 186 ? 42.169 2.737 79.688 1.00 16.79 417 GLY A CA 1
ATOM 1369 C C . GLY A 1 186 ? 41.574 4.057 80.141 1.00 19.93 417 GLY A C 1
ATOM 1370 O O . GLY A 1 186 ? 42.170 4.743 80.981 1.00 19.32 417 GLY A O 1
ATOM 1371 N N . LYS A 1 187 ? 40.413 4.441 79.590 1.00 16.78 418 LYS A N 1
ATOM 1372 C CA . LYS A 1 187 ? 39.698 5.629 80.092 1.00 16.35 418 LYS A CA 1
ATOM 1373 C C . LYS A 1 187 ? 39.265 5.454 81.557 1.00 17.78 418 LYS A C 1
ATOM 1374 O O . LYS A 1 187 ? 39.287 6.413 82.346 1.00 14.33 418 LYS A O 1
ATOM 1380 N N . THR A 1 188 ? 38.867 4.232 81.928 1.00 16.04 419 THR A N 1
ATOM 1381 C CA . THR A 1 188 ? 38.542 3.898 83.318 1.00 18.94 419 THR A CA 1
ATOM 1382 C C . THR A 1 188 ? 39.773 4.031 84.210 1.00 19.29 419 THR A C 1
ATOM 1383 O O . THR A 1 188 ? 39.711 4.606 85.306 1.00 17.78 419 THR A O 1
ATOM 1387 N N . CYS A 1 189 ? 40.914 3.522 83.740 1.00 18.62 420 CYS A N 1
ATOM 1388 C CA . CYS A 1 189 ? 42.143 3.669 84.505 1.00 19.79 420 CYS A CA 1
ATOM 1389 C C . CYS A 1 189 ? 42.522 5.136 84.641 1.00 16.33 420 CYS A C 1
ATOM 1390 O O . CYS A 1 189 ? 42.980 5.568 85.710 1.00 14.68 420 CYS A O 1
ATOM 1393 N N . GLN A 1 190 ? 42.308 5.938 83.582 1.00 16.04 421 GLN A N 1
ATOM 1394 C CA . GLN A 1 190 ? 42.681 7.356 83.674 1.00 16.76 421 GLN A CA 1
ATOM 1395 C C . GLN A 1 190 ? 41.761 8.100 84.628 1.00 16.78 421 GLN A C 1
ATOM 1396 O O . GLN A 1 190 ? 42.218 8.973 85.374 1.00 13.65 421 GLN A O 1
ATOM 1402 N N . THR A 1 191 ? 40.467 7.742 84.637 1.00 15.56 422 THR A N 1
ATOM 1403 C CA . THR A 1 191 ? 39.525 8.294 85.614 1.00 15.23 422 THR A CA 1
ATOM 1404 C C . THR A 1 191 ? 39.986 8.015 87.036 1.00 18.48 422 THR A C 1
ATOM 1405 O O . THR A 1 191 ? 40.006 8.913 87.891 1.00 15.89 422 THR A O 1
ATOM 1409 N N . ILE A 1 192 ? 40.310 6.749 87.321 1.00 19.24 423 ILE A N 1
ATOM 1410 C CA . ILE A 1 192 ? 40.723 6.394 88.673 1.00 16.81 423 ILE A CA 1
ATOM 1411 C C . ILE A 1 192 ? 41.985 7.156 89.043 1.00 16.57 423 ILE A C 1
ATOM 1412 O O . ILE A 1 192 ? 42.092 7.714 90.145 1.00 18.17 423 ILE A O 1
ATOM 1417 N N . ALA A 1 193 ? 42.934 7.255 88.107 1.00 18.55 424 ALA A N 1
ATOM 1418 C CA . ALA A 1 193 ? 44.148 8.011 88.399 1.00 14.72 424 ALA A CA 1
ATOM 1419 C C . ALA A 1 193 ? 43.845 9.480 88.626 1.00 17.61 424 ALA A C 1
ATOM 1420 O O . ALA A 1 193 ? 44.542 10.149 89.404 1.00 19.00 424 ALA A O 1
ATOM 1422 N N . PHE A 1 194 ? 42.827 10.012 87.947 1.00 16.59 425 PHE A N 1
ATOM 1423 C CA . PHE A 1 194 ? 42.408 11.379 88.221 1.00 15.63 425 PHE A CA 1
ATOM 1424 C C . PHE A 1 194 ? 41.929 11.513 89.658 1.00 13.87 425 PHE A C 1
ATOM 1425 O O . PHE A 1 194 ? 42.315 12.446 90.378 1.00 16.15 425 PHE A O 1
ATOM 1433 N N . PHE A 1 195 ? 41.080 10.590 90.092 1.00 16.28 426 PHE A N 1
ATOM 1434 C CA . PHE A 1 195 ? 40.646 10.599 91.489 1.00 15.61 426 PHE A CA 1
ATOM 1435 C C . PHE A 1 195 ? 41.840 10.597 92.447 1.00 17.31 426 PHE A C 1
ATOM 1436 O O . PHE A 1 195 ? 41.844 11.311 93.474 1.00 15.24 426 PHE A O 1
ATOM 1444 N N . SER A 1 196 ? 42.867 9.787 92.138 1.00 15.08 427 SER A N 1
ATOM 1445 C CA . SER A 1 196 ? 44.017 9.719 93.044 1.00 13.77 427 SER A CA 1
ATOM 1446 C C . SER A 1 196 ? 44.860 11.002 92.982 1.00 19.36 427 SER A C 1
ATOM 1447 O O . SER A 1 196 ? 45.424 11.437 94.005 1.00 17.40 427 SER A O 1
ATOM 1450 N N . LEU A 1 197 ? 44.903 11.653 91.815 1.00 15.86 428 LEU A N 1
ATOM 1451 C CA . LEU A 1 197 ? 45.512 12.984 91.712 1.00 19.38 428 LEU A CA 1
ATOM 1452 C C . LEU A 1 197 ? 44.817 13.979 92.628 1.00 18.96 428 LEU A C 1
ATOM 1453 O O . LEU A 1 197 ? 45.472 14.770 93.323 1.00 21.55 428 LEU A O 1
ATOM 1458 N N . LEU A 1 198 ? 43.485 14.016 92.562 1.00 19.31 429 LEU A N 1
ATOM 1459 C CA . LEU A 1 198 ? 42.716 14.899 93.436 1.00 19.67 429 LEU A CA 1
ATOM 1460 C C . LEU A 1 198 ? 43.034 14.602 94.890 1.00 18.15 429 LEU A C 1
ATOM 1461 O O . LEU A 1 198 ? 43.232 15.519 95.697 1.00 18.17 429 LEU A O 1
ATOM 1474 N N . ASP A 1 200 ? 45.820 13.361 96.221 1.00 20.08 431 ASP A N 1
ATOM 1475 C CA . ASP A 1 200 ? 47.090 14.025 96.548 1.00 19.33 431 ASP A CA 1
ATOM 1476 C C . ASP A 1 200 ? 46.870 15.483 96.954 1.00 23.24 431 ASP A C 1
ATOM 1477 O O . ASP A 1 200 ? 47.573 16.016 97.816 1.00 24.05 431 ASP A O 1
ATOM 1482 N N . LYS A 1 201 ? 45.914 16.155 96.327 1.00 22.04 432 LYS A N 1
ATOM 1483 C CA . LYS A 1 201 ? 45.712 17.572 96.581 1.00 25.22 432 LYS A CA 1
ATOM 1484 C C . LYS A 1 201 ? 44.702 17.824 97.681 1.00 23.00 432 LYS A C 1
ATOM 1485 O O . LYS A 1 201 ? 44.208 18.946 97.807 1.00 24.07 432 LYS A O 1
ATOM 1491 N N . ASN A 1 202 ? 44.368 16.795 98.452 1.00 23.44 433 ASN A N 1
ATOM 1492 C CA . ASN A 1 202 ? 43.462 16.894 99.578 1.00 27.27 433 ASN A CA 1
ATOM 1493 C C . ASN A 1 202 ? 42.029 17.153 99.132 1.00 25.54 433 ASN A C 1
ATOM 1494 O O . ASN A 1 202 ? 41.211 17.656 99.902 1.00 27.84 433 ASN A O 1
ATOM 1499 N N . ILE A 1 203 ? 41.711 16.811 97.890 1.00 25.70 434 ILE A N 1
ATOM 1500 C CA . ILE A 1 203 ? 40.344 16.822 97.387 1.00 28.07 434 ILE A CA 1
ATOM 1501 C C . ILE A 1 203 ? 39.864 15.378 97.401 1.00 26.73 434 ILE A C 1
ATOM 1502 O O . ILE A 1 203 ? 40.351 14.558 96.612 1.00 24.22 434 ILE A O 1
ATOM 1507 N N . ASN A 1 204 ? 38.918 15.050 98.291 1.00 25.59 435 ASN A N 1
ATOM 1508 C CA . ASN A 1 204 ? 38.675 13.654 98.649 1.00 21.83 435 ASN A CA 1
ATOM 1509 C C . ASN A 1 204 ? 37.283 13.145 98.294 1.00 26.46 435 ASN A C 1
ATOM 1510 O O . ASN A 1 204 ? 36.923 12.044 98.725 1.00 26.36 435 ASN A O 1
ATOM 1515 N N . GLY A 1 205 ? 36.493 13.894 97.522 1.00 24.11 436 GLY A N 1
ATOM 1516 C CA . GLY A 1 205 ? 35.145 13.476 97.231 1.00 24.70 436 GLY A CA 1
ATOM 1517 C C . GLY A 1 205 ? 34.170 13.890 98.329 1.00 32.14 436 GLY A C 1
ATOM 1518 O O . GLY A 1 205 ? 34.463 14.775 99.141 1.00 31.72 436 GLY A O 1
ATOM 1519 N N . PRO A 1 206 ? 32.991 13.246 98.391 1.00 25.34 437 PRO A N 1
ATOM 1520 C CA . PRO A 1 206 ? 32.542 12.139 97.537 1.00 25.33 437 PRO A CA 1
ATOM 1521 C C . PRO A 1 206 ? 32.395 12.490 96.056 1.00 22.87 437 PRO A C 1
ATOM 1522 O O . PRO A 1 206 ? 31.979 13.589 95.687 1.00 17.17 437 PRO A O 1
ATOM 1526 N N . HIS A 1 207 ? 32.769 11.530 95.218 1.00 21.61 438 HIS A N 1
ATOM 1527 C CA . HIS A 1 207 ? 32.498 11.581 93.791 1.00 19.50 438 HIS A CA 1
ATOM 1528 C C . HIS A 1 207 ? 31.564 10.444 93.413 1.00 20.87 438 HIS A C 1
ATOM 1529 O O . HIS A 1 207 ? 31.401 9.460 94.149 1.00 21.61 438 HIS A O 1
ATOM 1536 N N . LEU A 1 208 ? 30.984 10.584 92.233 1.00 16.84 439 LEU A N 1
ATOM 1537 C CA . LEU A 1 208 ? 30.057 9.624 91.674 1.00 20.78 439 LEU A CA 1
ATOM 1538 C C . LEU A 1 208 ? 30.572 9.135 90.327 1.00 20.60 439 LEU A C 1
ATOM 1539 O O . LEU A 1 208 ? 31.136 9.917 89.535 1.00 19.08 439 LEU A O 1
ATOM 1544 N N . VAL A 1 209 ? 30.389 7.836 90.090 1.00 15.56 440 VAL A N 1
ATOM 1545 C CA . VAL A 1 209 ? 30.630 7.212 88.805 1.00 14.94 440 VAL A CA 1
ATOM 1546 C C . VAL A 1 209 ? 29.351 6.488 88.440 1.00 19.93 440 VAL A C 1
ATOM 1547 O O . VAL A 1 209 ? 28.928 5.562 89.151 1.00 17.83 440 VAL A O 1
ATOM 1551 N N . ILE A 1 210 ? 28.733 6.909 87.345 1.00 18.37 441 ILE A N 1
ATOM 1552 C CA . ILE A 1 210 ? 27.543 6.257 86.821 1.00 16.61 441 ILE A CA 1
ATOM 1553 C C . ILE A 1 210 ? 27.980 5.448 85.616 1.00 21.45 441 ILE A C 1
ATOM 1554 O O . ILE A 1 210 ? 28.645 5.983 84.719 1.00 22.01 441 ILE A O 1
ATOM 1559 N N . ALA A 1 211 ? 27.617 4.173 85.592 1.00 19.93 442 ALA A N 1
ATOM 1560 C CA . ALA A 1 211 ? 28.134 3.237 84.607 1.00 22.54 442 ALA A CA 1
ATOM 1561 C C . ALA A 1 211 ? 27.046 2.302 84.152 1.00 25.02 442 ALA A C 1
ATOM 1562 O O . ALA A 1 211 ? 26.042 2.084 84.854 1.00 24.29 442 ALA A O 1
ATOM 1564 N N . PRO A 1 212 ? 27.188 1.696 82.987 1.00 25.49 443 PRO A N 1
ATOM 1565 C CA . PRO A 1 212 ? 26.298 0.594 82.622 1.00 31.95 443 PRO A CA 1
ATOM 1566 C C . PRO A 1 212 ? 26.545 -0.594 83.542 1.00 34.12 443 PRO A C 1
ATOM 1567 O O . PRO A 1 212 ? 27.675 -0.849 83.969 1.00 27.66 443 PRO A O 1
ATOM 1571 N N . ALA A 1 213 ? 25.469 -1.323 83.852 1.00 35.13 444 ALA A N 1
ATOM 1572 C CA . ALA A 1 213 ? 25.613 -2.576 84.593 1.00 34.87 444 ALA A CA 1
ATOM 1573 C C . ALA A 1 213 ? 26.686 -3.478 83.974 1.00 36.33 444 ALA A C 1
ATOM 1574 O O . ALA A 1 213 ? 27.439 -4.148 84.688 1.00 36.24 444 ALA A O 1
ATOM 1576 N N . SER A 1 214 ? 26.782 -3.477 82.643 1.00 37.65 445 SER A N 1
ATOM 1577 C CA . SER A 1 214 ? 27.753 -4.267 81.895 1.00 32.98 445 SER A CA 1
ATOM 1578 C C . SER A 1 214 ? 29.200 -4.102 82.375 1.00 44.34 445 SER A C 1
ATOM 1579 O O . SER A 1 214 ? 30.039 -4.973 82.086 1.00 37.13 445 SER A O 1
ATOM 1582 N N . THR A 1 215 ? 29.527 -3.009 83.084 1.00 39.84 446 THR A N 1
ATOM 1583 C CA . THR A 1 215 ? 30.917 -2.703 83.423 1.00 34.65 446 THR A CA 1
ATOM 1584 C C . THR A 1 215 ? 31.157 -2.535 84.908 1.00 30.46 446 THR A C 1
ATOM 1585 O O . THR A 1 215 ? 32.240 -2.079 85.301 1.00 29.81 446 THR A O 1
ATOM 1597 N N . GLU A 1 217 ? 31.369 -4.716 87.791 1.00 28.93 448 GLU A N 1
ATOM 1598 C CA . GLU A 1 217 ? 32.455 -5.473 88.405 1.00 30.11 448 GLU A CA 1
ATOM 1599 C C . GLU A 1 217 ? 33.802 -5.006 87.885 1.00 23.84 448 GLU A C 1
ATOM 1600 O O . GLU A 1 217 ? 34.783 -5.043 88.631 1.00 25.85 448 GLU A O 1
ATOM 1606 N N . ASN A 1 218 ? 33.883 -4.564 86.622 1.00 21.32 449 ASN A N 1
ATOM 1607 C CA . ASN A 1 218 ? 35.167 -4.052 86.150 1.00 23.45 449 ASN A CA 1
ATOM 1608 C C . ASN A 1 218 ? 35.563 -2.777 86.882 1.00 24.11 449 ASN A C 1
ATOM 1609 O O . ASN A 1 218 ? 36.743 -2.583 87.183 1.00 23.77 449 ASN A O 1
ATOM 1614 N N . TRP A 1 219 ? 34.609 -1.886 87.159 1.00 25.33 450 TRP A N 1
ATOM 1615 C CA . TRP A 1 219 ? 34.959 -0.679 87.897 1.00 23.90 450 TRP A CA 1
ATOM 1616 C C . TRP A 1 219 ? 35.428 -1.036 89.302 1.00 22.18 450 TRP A C 1
ATOM 1617 O O . TRP A 1 219 ? 36.396 -0.458 89.806 1.00 19.58 450 TRP A O 1
ATOM 1628 N N . LEU A 1 220 ? 34.753 -1.992 89.947 1.00 24.20 451 LEU A N 1
ATOM 1629 C CA . LEU A 1 220 ? 35.138 -2.402 91.294 1.00 25.32 451 LEU A CA 1
ATOM 1630 C C . LEU A 1 220 ? 36.540 -2.997 91.303 1.00 20.05 451 LEU A C 1
ATOM 1631 O O . LEU A 1 220 ? 37.396 -2.602 92.108 1.00 20.37 451 LEU A O 1
ATOM 1636 N N . ARG A 1 221 ? 36.784 -3.956 90.407 1.00 23.98 452 ARG A N 1
ATOM 1637 C CA . ARG A 1 221 ? 38.117 -4.521 90.187 1.00 22.15 452 ARG A CA 1
ATOM 1638 C C . ARG A 1 221 ? 39.169 -3.426 89.977 1.00 23.70 452 ARG A C 1
ATOM 1639 O O . ARG A 1 221 ? 40.237 -3.436 90.616 1.00 19.06 452 ARG A O 1
ATOM 1647 N N . GLU A 1 222 ? 38.875 -2.453 89.098 1.00 19.92 453 GLU A N 1
ATOM 1648 C CA . GLU A 1 222 ? 39.897 -1.466 88.766 1.00 19.71 453 GLU A CA 1
ATOM 1649 C C . GLU A 1 222 ? 40.139 -0.507 89.930 1.00 19.32 453 GLU A C 1
ATOM 1650 O O . GLU A 1 222 ? 41.283 -0.124 90.188 1.00 21.14 453 GLU A O 1
ATOM 1656 N N . PHE A 1 223 ? 39.093 -0.132 90.666 1.00 18.41 454 PHE A N 1
ATOM 1657 C CA . PHE A 1 223 ? 39.285 0.641 91.889 1.00 20.75 454 PHE A CA 1
ATOM 1658 C C . PHE A 1 223 ? 40.234 -0.084 92.848 1.00 21.81 454 PHE A C 1
ATOM 1659 O O . PHE A 1 223 ? 41.175 0.516 93.401 1.00 16.07 454 PHE A O 1
ATOM 1667 N N . ALA A 1 224 ? 39.984 -1.384 93.065 1.00 17.50 455 ALA A N 1
ATOM 1668 C CA . ALA A 1 224 ? 40.785 -2.150 94.016 1.00 24.02 455 ALA A CA 1
ATOM 1669 C C . ALA A 1 224 ? 42.226 -2.307 93.537 1.00 21.83 455 ALA A C 1
ATOM 1670 O O . ALA A 1 224 ? 43.165 -2.176 94.332 1.00 15.54 455 ALA A O 1
ATOM 1672 N N . LYS A 1 225 ? 42.416 -2.533 92.234 1.00 15.70 456 LYS A N 1
ATOM 1673 C CA . LYS A 1 225 ? 43.749 -2.751 91.667 1.00 18.94 456 LYS A CA 1
ATOM 1674 C C . LYS A 1 225 ? 44.556 -1.451 91.501 1.00 22.15 456 LYS A C 1
ATOM 1675 O O . LYS A 1 225 ? 45.767 -1.441 91.733 1.00 17.56 456 LYS A O 1
ATOM 1681 N N . PHE A 1 226 ? 43.928 -0.345 91.100 1.00 21.72 457 PHE A N 1
ATOM 1682 C CA . PHE A 1 226 ? 44.695 0.824 90.680 1.00 20.31 457 PHE A CA 1
ATOM 1683 C C . PHE A 1 226 ? 44.865 1.843 91.772 1.00 19.09 457 PHE A C 1
ATOM 1684 O O . PHE A 1 226 ? 45.873 2.536 91.793 1.00 18.01 457 PHE A O 1
ATOM 1692 N N . CYS A 1 227 ? 43.899 1.951 92.673 1.00 17.54 458 CYS A N 1
ATOM 1693 C CA . CYS A 1 227 ? 43.959 2.912 93.764 1.00 18.84 458 CYS A CA 1
ATOM 1694 C C . CYS A 1 227 ? 43.159 2.362 94.931 1.00 21.95 458 CYS A C 1
ATOM 1695 O O . CYS A 1 227 ? 42.041 2.780 95.224 1.00 21.42 458 CYS A O 1
ATOM 1698 N N . PRO A 1 228 ? 43.717 1.354 95.623 1.00 21.29 459 PRO A N 1
ATOM 1699 C CA . PRO A 1 228 ? 42.973 0.787 96.761 1.00 22.35 459 PRO A CA 1
ATOM 1700 C C . PRO A 1 228 ? 42.729 1.810 97.850 1.00 21.84 459 PRO A C 1
ATOM 1701 O O . PRO A 1 228 ? 41.833 1.627 98.684 1.00 26.24 459 PRO A O 1
ATOM 1705 N N . LYS A 1 229 ? 43.441 2.926 97.833 1.00 22.81 460 LYS A N 1
ATOM 1706 C CA . LYS A 1 229 ? 43.219 3.903 98.884 1.00 25.97 460 LYS A CA 1
ATOM 1707 C C . LYS A 1 229 ? 41.851 4.575 98.782 1.00 25.76 460 LYS A C 1
ATOM 1708 O O . LYS A 1 229 ? 41.367 5.099 99.788 1.00 21.90 460 LYS A O 1
ATOM 1714 N N . LEU A 1 230 ? 41.193 4.542 97.623 1.00 20.65 461 LEU A N 1
ATOM 1715 C CA . LEU A 1 230 ? 39.855 5.121 97.534 1.00 21.57 461 LEU A CA 1
ATOM 1716 C C . LEU A 1 230 ? 38.852 4.210 98.220 1.00 24.68 461 LEU A C 1
ATOM 1717 O O . LEU A 1 230 ? 38.783 3.010 97.912 1.00 24.55 461 LEU A O 1
ATOM 1722 N N . LYS A 1 231 ? 38.037 4.782 99.111 1.00 20.43 462 LYS A N 1
ATOM 1723 C CA . LYS A 1 231 ? 36.908 4.038 99.658 1.00 22.82 462 LYS A CA 1
ATOM 1724 C C . LYS A 1 231 ? 35.699 4.169 98.717 1.00 27.62 462 LYS A C 1
ATOM 1725 O O . LYS A 1 231 ? 35.248 5.288 98.408 1.00 22.42 462 LYS A O 1
ATOM 1731 N N . ILE A 1 232 ? 35.178 3.018 98.286 1.00 24.21 463 ILE A N 1
ATOM 1732 C CA . ILE A 1 232 ? 34.168 2.906 97.242 1.00 19.85 463 ILE A CA 1
ATOM 1733 C C . ILE A 1 232 ? 32.876 2.449 97.888 1.00 27.08 463 ILE A C 1
ATOM 1734 O O . ILE A 1 232 ? 32.870 1.478 98.661 1.00 26.00 463 ILE A O 1
ATOM 1739 N N . GLU A 1 233 ? 31.782 3.120 97.538 1.00 24.74 464 GLU A N 1
ATOM 1740 C CA . GLU A 1 233 ? 30.447 2.789 98.011 1.00 25.65 464 GLU A CA 1
ATOM 1741 C C . GLU A 1 233 ? 29.620 2.378 96.803 1.00 23.98 464 GLU A C 1
ATOM 1742 O O . GLU A 1 233 ? 29.382 3.188 95.900 1.00 22.88 464 GLU A O 1
ATOM 1748 N N . LEU A 1 234 ? 29.197 1.123 96.773 1.00 29.00 465 LEU A N 1
ATOM 1749 C CA . LEU A 1 234 ? 28.412 0.603 95.659 1.00 24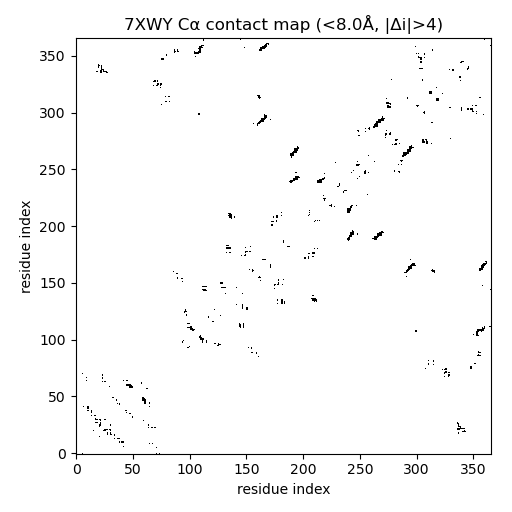.72 465 LEU A CA 1
ATOM 1750 C C . LEU A 1 234 ? 26.933 0.789 95.980 1.00 26.54 465 LEU A C 1
ATOM 1751 O O . LEU A 1 234 ? 26.428 0.226 96.960 1.00 23.73 465 LEU A O 1
ATOM 1756 N N . TYR A 1 235 ? 26.251 1.590 95.162 1.00 24.77 466 TYR A N 1
ATOM 1757 C CA . TYR A 1 235 ? 24.824 1.835 95.300 1.00 26.22 466 TYR A CA 1
ATOM 1758 C C . TYR A 1 235 ? 24.098 0.967 94.266 1.00 29.05 466 TYR A C 1
ATOM 1759 O O . TYR A 1 235 ? 23.754 1.401 93.163 1.00 26.99 466 TYR A O 1
ATOM 1768 N N . TYR A 1 236 ? 23.864 -0.295 94.646 1.00 28.20 467 TYR A N 1
ATOM 1769 C CA . TYR A 1 236 ? 23.316 -1.312 93.753 1.00 25.19 467 TYR A CA 1
ATOM 1770 C C . TYR A 1 236 ? 22.388 -2.205 94.572 1.00 31.97 467 TYR A C 1
ATOM 1771 O O . TYR A 1 236 ? 22.438 -2.191 95.803 1.00 32.67 467 TYR A O 1
ATOM 1780 N N . GLY A 1 237 ? 21.524 -2.967 93.892 1.00 30.83 468 GLY A N 1
ATOM 1781 C CA . GLY A 1 237 ? 20.732 -4.006 94.535 1.00 35.48 468 GLY A CA 1
ATOM 1782 C C . GLY A 1 237 ? 19.233 -3.752 94.495 1.00 41.04 468 GLY A C 1
ATOM 1783 O O . GLY A 1 237 ? 18.721 -2.958 93.701 1.00 33.00 468 GLY A O 1
ATOM 1784 N N . SER A 1 238 ? 18.518 -4.452 95.385 1.00 41.28 469 SER A N 1
ATOM 1785 C CA . SER A 1 238 ? 17.064 -4.349 95.475 1.00 34.68 469 SER A CA 1
ATOM 1786 C C . SER A 1 238 ? 16.652 -2.989 96.026 1.00 43.27 469 SER A C 1
ATOM 1787 O O . SER A 1 238 ? 17.406 -2.337 96.756 1.00 39.91 469 SER A O 1
ATOM 1790 N N . GLN A 1 239 ? 15.414 -2.581 95.705 1.00 46.03 470 GLN A N 1
ATOM 1791 C CA . GLN A 1 239 ? 14.842 -1.391 96.333 1.00 43.36 470 GLN A CA 1
ATOM 1792 C C . GLN A 1 239 ? 15.102 -1.395 97.833 1.00 45.13 470 GLN A C 1
ATOM 1793 O O . GLN A 1 239 ? 15.492 -0.378 98.424 1.00 45.85 470 GLN A O 1
ATOM 1799 N N . VAL A 1 240 ? 14.967 -2.561 98.449 1.00 46.97 471 VAL A N 1
ATOM 1800 C CA . VAL A 1 240 ? 15.127 -2.660 99.891 1.00 45.85 471 VAL A CA 1
ATOM 1801 C C . VAL A 1 240 ? 16.601 -2.588 100.278 1.00 42.46 471 VAL A C 1
ATOM 1802 O O . VAL A 1 240 ? 16.985 -1.865 101.211 1.00 38.17 471 VAL A O 1
ATOM 1806 N N . GLU A 1 241 ? 17.447 -3.345 99.574 1.00 42.93 472 GLU A N 1
ATOM 1807 C CA . GLU A 1 241 ? 18.892 -3.235 99.767 1.00 37.84 472 GLU A CA 1
ATOM 1808 C C . GLU A 1 241 ? 19.373 -1.797 99.575 1.00 36.19 472 GLU A C 1
ATOM 1809 O O . GLU A 1 241 ? 20.164 -1.282 100.375 1.00 35.09 472 GLU A O 1
ATOM 1815 N N . ARG A 1 242 ? 18.903 -1.136 98.512 1.00 33.37 473 ARG A N 1
ATOM 1816 C CA . ARG A 1 242 ? 19.265 0.259 98.274 1.00 36.12 473 ARG A CA 1
ATOM 1817 C C . ARG A 1 242 ? 18.835 1.143 99.433 1.00 38.54 473 ARG A C 1
ATOM 1818 O O . ARG A 1 242 ? 19.557 2.077 99.824 1.00 36.67 473 ARG A O 1
ATOM 1826 N N . GLU A 1 243 ? 17.647 0.882 99.976 1.00 36.91 474 GLU A N 1
ATOM 1827 C CA . GLU A 1 243 ? 17.157 1.698 101.078 1.00 38.66 474 GLU A CA 1
ATOM 1828 C C . GLU A 1 243 ? 18.031 1.538 102.307 1.00 37.53 474 GLU A C 1
ATOM 1829 O O . GLU A 1 243 ? 18.328 2.519 102.998 1.00 35.95 474 GLU A O 1
ATOM 1835 N N . GLU A 1 244 ? 18.460 0.308 102.603 1.00 36.23 475 GLU A N 1
ATOM 1836 C CA . GLU A 1 244 ? 19.350 0.176 103.755 1.00 38.78 475 GLU A CA 1
ATOM 1837 C C . GLU A 1 244 ? 20.719 0.775 103.476 1.00 39.27 475 GLU A C 1
ATOM 1838 O O . GLU A 1 244 ? 21.375 1.252 104.408 1.00 35.41 475 GLU A O 1
ATOM 1844 N N . ILE A 1 245 ? 21.165 0.778 102.213 1.00 33.53 476 ILE A N 1
ATOM 1845 C CA . ILE A 1 245 ? 22.404 1.484 101.888 1.00 34.86 476 ILE A CA 1
ATOM 1846 C C . ILE A 1 245 ? 22.256 2.972 102.207 1.00 35.88 476 ILE A C 1
ATOM 1847 O O . ILE A 1 245 ? 23.135 3.591 102.827 1.00 33.77 476 ILE A O 1
ATOM 1852 N N . ARG A 1 246 ? 21.126 3.561 101.807 1.00 35.92 477 ARG A N 1
ATOM 1853 C CA . ARG A 1 246 ? 20.884 4.968 102.120 1.00 31.81 477 ARG A CA 1
ATOM 1854 C C . ARG A 1 246 ? 20.836 5.196 103.620 1.00 35.97 477 ARG A C 1
ATOM 1855 O O . ARG A 1 246 ? 21.364 6.197 104.128 1.00 35.68 477 ARG A O 1
ATOM 1863 N N . GLU A 1 247 ? 20.176 4.290 104.341 1.00 41.21 478 GLU A N 1
ATOM 1864 C CA . GLU A 1 247 ? 20.123 4.383 105.794 1.00 44.80 478 GLU A CA 1
ATOM 1865 C C . GLU A 1 247 ? 21.529 4.386 106.365 1.00 40.80 478 GLU A C 1
ATOM 1866 O O . GLU A 1 247 ? 21.883 5.247 107.178 1.00 40.99 478 GLU A O 1
ATOM 1872 N N . ARG A 1 248 ? 22.360 3.449 105.907 1.00 41.84 479 ARG A N 1
ATOM 1873 C CA . ARG A 1 248 ? 23.710 3.307 106.439 1.00 41.59 479 ARG A CA 1
ATOM 1874 C C . ARG A 1 248 ? 24.586 4.511 106.105 1.00 42.18 479 ARG A C 1
ATOM 1875 O O . ARG A 1 248 ? 25.442 4.879 106.912 1.00 47.37 479 ARG A O 1
ATOM 1883 N N . ILE A 1 249 ? 24.373 5.155 104.958 1.00 37.18 480 ILE A N 1
ATOM 1884 C CA . ILE A 1 249 ? 25.257 6.246 104.532 1.00 43.94 480 ILE A CA 1
ATOM 1885 C C . ILE A 1 249 ? 24.838 7.580 105.134 1.00 42.40 480 ILE A C 1
ATOM 1886 O O . ILE A 1 249 ? 25.692 8.389 105.513 1.00 43.40 480 ILE A O 1
ATOM 1891 N N . ASN A 1 250 ? 23.531 7.828 105.233 1.00 44.77 481 ASN A N 1
ATOM 1892 C CA . ASN A 1 250 ? 23.059 9.107 105.751 1.00 45.90 481 ASN A CA 1
ATOM 1893 C C . ASN A 1 250 ? 23.552 9.362 107.178 1.00 47.62 481 ASN A C 1
ATOM 1894 O O . ASN A 1 250 ? 23.943 10.490 107.521 1.00 48.95 481 ASN A O 1
ATOM 1899 N N . SER A 1 251 ? 23.539 8.330 108.016 1.00 43.86 482 SER A N 1
ATOM 1900 C CA . SER A 1 251 ? 24.301 8.354 109.251 1.00 57.37 482 SER A CA 1
ATOM 1901 C C . SER A 1 251 ? 25.796 8.266 108.921 1.00 62.97 482 SER A C 1
ATOM 1902 O O . SER A 1 251 ? 26.282 7.222 108.460 1.00 62.71 482 SER A O 1
ATOM 1905 N N . ASN A 1 252 ? 26.514 9.376 109.121 1.00 65.40 483 ASN A N 1
ATOM 1906 C CA . ASN A 1 252 ? 27.906 9.523 108.698 1.00 61.68 483 ASN A CA 1
ATOM 1907 C C . ASN A 1 252 ? 28.810 8.587 109.496 1.00 61.21 483 ASN A C 1
ATOM 1908 O O . ASN A 1 252 ? 29.652 9.010 110.289 1.00 68.65 483 ASN A O 1
ATOM 1913 N N . LYS A 1 253 ? 28.642 7.284 109.266 1.00 62.09 484 LYS A N 1
ATOM 1914 C CA . LYS A 1 253 ? 29.436 6.320 110.032 1.00 66.12 484 LYS A CA 1
ATOM 1915 C C . LYS A 1 253 ? 30.812 6.109 109.411 1.00 65.65 484 LYS A C 1
ATOM 1916 O O . LYS A 1 253 ? 31.833 6.204 110.103 1.00 70.64 484 LYS A O 1
ATOM 1922 N N . ASP A 1 254 ? 30.862 5.813 108.114 1.00 64.50 485 ASP A N 1
ATOM 1923 C CA . ASP A 1 254 ? 32.121 5.722 107.375 1.00 68.43 485 ASP A CA 1
ATOM 1924 C C . ASP A 1 254 ? 31.960 6.541 106.090 1.00 68.04 485 ASP A C 1
ATOM 1925 O O . ASP A 1 254 ? 31.269 6.115 105.152 1.00 59.29 485 ASP A O 1
ATOM 1930 N N . SER A 1 255 ? 32.573 7.730 106.071 1.00 56.96 486 SER A N 1
ATOM 1931 C CA . SER A 1 255 ? 32.615 8.550 104.867 1.00 49.37 486 SER A CA 1
ATOM 1932 C C . SER A 1 255 ? 33.379 7.824 103.758 1.00 47.75 486 SER A C 1
ATOM 1933 O O . SER A 1 255 ? 34.268 7.011 104.018 1.00 48.93 486 SER A O 1
ATOM 1936 N N . TYR A 1 256 ? 33.024 8.112 102.505 1.00 42.11 487 TYR A N 1
ATOM 1937 C CA . TYR A 1 256 ? 33.583 7.405 101.355 1.00 33.82 487 TYR A CA 1
ATOM 1938 C C . TYR A 1 256 ? 34.119 8.406 100.328 1.00 27.92 487 TYR A C 1
ATOM 1939 O O . TYR A 1 256 ? 33.843 9.611 100.390 1.00 28.87 487 TYR A O 1
ATOM 1948 N N . ASN A 1 257 ? 34.886 7.890 99.365 1.00 22.12 488 ASN A N 1
ATOM 1949 C CA . ASN A 1 257 ? 35.481 8.728 98.325 1.00 25.67 488 ASN A CA 1
ATOM 1950 C C . ASN A 1 257 ? 34.731 8.679 96.990 1.00 22.01 488 ASN A C 1
ATOM 1951 O O . ASN A 1 257 ? 34.623 9.701 96.313 1.00 21.32 488 ASN A O 1
ATOM 1956 N N . VAL A 1 258 ? 34.216 7.523 96.578 1.00 16.10 489 VAL A N 1
ATOM 1957 C CA . VAL A 1 258 ? 33.586 7.384 95.274 1.00 18.10 489 VAL A CA 1
ATOM 1958 C C . VAL A 1 258 ? 32.391 6.471 95.423 1.00 22.00 489 VAL A C 1
ATOM 1959 O O . VAL A 1 258 ? 32.507 5.382 96.000 1.00 19.50 489 VAL A O 1
ATOM 1971 N N . LEU A 1 260 ? 29.607 4.298 93.270 1.00 18.43 491 LEU A N 1
ATOM 1972 C CA . LEU A 1 260 ? 29.446 3.651 91.982 1.00 20.16 491 LEU A CA 1
ATOM 1973 C C . LEU A 1 260 ? 28.003 3.198 91.860 1.00 18.74 491 LEU A C 1
ATOM 1974 O O . LEU A 1 260 ? 27.480 2.578 92.786 1.00 18.98 491 LEU A O 1
ATOM 1979 N N . THR A 1 261 ? 27.349 3.530 90.746 1.00 23.25 492 THR A N 1
ATOM 1980 C CA . THR A 1 261 ? 25.959 3.129 90.522 1.00 23.09 492 THR A CA 1
ATOM 1981 C C . THR A 1 261 ? 25.740 2.969 89.023 1.00 23.97 492 THR A C 1
ATOM 1982 O O . THR A 1 261 ? 26.668 3.138 88.234 1.00 24.16 492 THR A O 1
ATOM 1986 N N . THR A 1 262 ? 24.509 2.632 88.625 1.00 20.42 493 THR A N 1
ATOM 1987 C CA . THR A 1 262 ? 24.187 2.456 87.215 1.00 20.44 493 THR A CA 1
ATOM 1988 C C . THR A 1 262 ? 23.250 3.562 86.780 1.00 22.34 493 THR A C 1
ATOM 1989 O O . THR A 1 262 ? 22.729 4.327 87.599 1.00 22.78 493 THR A O 1
ATOM 1993 N N . TYR A 1 263 ? 23.039 3.640 85.465 1.00 24.13 494 TYR A N 1
ATOM 1994 C CA . TYR A 1 263 ? 22.157 4.669 84.917 1.00 25.93 494 TYR A CA 1
ATOM 1995 C C . TYR A 1 263 ? 20.705 4.443 85.344 1.00 28.78 494 TYR A C 1
ATOM 1996 O O . TYR A 1 263 ? 20.007 5.389 85.745 1.00 31.98 494 TYR A O 1
ATOM 2005 N N . ARG A 1 264 ? 20.240 3.192 85.271 1.00 26.70 495 ARG A N 1
ATOM 2006 C CA . ARG A 1 264 ? 18.932 2.814 85.806 1.00 30.41 495 ARG A CA 1
ATOM 2007 C C . ARG A 1 264 ? 18.733 3.355 87.215 1.00 27.45 495 ARG A C 1
ATOM 2008 O O . ARG A 1 264 ? 17.820 4.146 87.479 1.00 26.51 495 ARG A O 1
ATOM 2016 N N . LEU A 1 265 ? 19.603 2.950 88.136 1.00 24.19 496 LEU A N 1
ATOM 2017 C CA . LEU A 1 265 ? 19.447 3.382 89.513 1.00 23.18 496 LEU A CA 1
ATOM 2018 C C . LEU A 1 265 ? 19.564 4.894 89.644 1.00 32.52 496 LEU A C 1
ATOM 2019 O O . LEU A 1 265 ? 18.780 5.527 90.367 1.00 28.43 496 LEU A O 1
ATOM 2024 N N . ALA A 1 266 ? 20.521 5.499 88.935 1.00 29.66 497 ALA A N 1
ATOM 2025 C CA . ALA A 1 266 ? 20.767 6.921 89.129 1.00 30.69 497 ALA A CA 1
ATOM 2026 C C . ALA A 1 266 ? 19.627 7.786 88.623 1.00 33.26 497 ALA A C 1
ATOM 2027 O O . ALA A 1 266 ? 19.551 8.960 88.999 1.00 28.08 497 ALA A O 1
ATOM 2029 N N . ALA A 1 267 ? 18.771 7.262 87.747 1.00 34.47 498 ALA A N 1
ATOM 2030 C CA . ALA A 1 267 ? 17.845 8.155 87.062 1.00 39.97 498 ALA A CA 1
ATOM 2031 C C . ALA A 1 267 ? 16.369 7.812 87.231 1.00 42.77 498 ALA A C 1
ATOM 2032 O O . ALA A 1 267 ? 15.535 8.719 87.135 1.00 47.84 498 ALA A O 1
ATOM 2034 N N . THR A 1 268 ? 16.020 6.548 87.479 1.00 40.32 499 THR A N 1
ATOM 2035 C CA . THR A 1 268 ? 14.645 6.117 87.245 1.00 44.26 499 THR A CA 1
ATOM 2036 C C . THR A 1 268 ? 13.683 6.604 88.341 1.00 47.57 499 THR A C 1
ATOM 2037 O O . THR A 1 268 ? 12.668 7.251 88.034 1.00 44.69 499 THR A O 1
ATOM 2041 N N . SER A 1 269 ? 13.965 6.309 89.625 1.00 46.08 500 SER A N 1
ATOM 2042 C CA . SER A 1 269 ? 12.962 6.473 90.672 1.00 42.51 500 SER A CA 1
ATOM 2043 C C . SER A 1 269 ? 13.330 7.565 91.671 1.00 42.20 500 SER A C 1
ATOM 2044 O O . SER A 1 269 ? 14.481 7.675 92.105 1.00 38.10 500 SER A O 1
ATOM 2047 N N . LYS A 1 270 ? 12.314 8.354 92.026 1.00 46.76 501 LYS A N 1
ATOM 2048 C CA . LYS A 1 270 ? 12.403 9.509 92.915 1.00 41.42 501 LYS A CA 1
ATOM 2049 C C . LYS A 1 270 ? 13.402 9.349 94.063 1.00 35.37 501 LYS A C 1
ATOM 2050 O O . LYS A 1 270 ? 14.221 10.248 94.336 1.00 35.77 501 LYS A O 1
ATOM 2056 N N . ALA A 1 271 ? 13.356 8.208 94.745 1.00 31.52 502 ALA A N 1
ATOM 2057 C CA . ALA A 1 271 ? 14.115 8.068 95.985 1.00 35.33 502 ALA A CA 1
ATOM 2058 C C . ALA A 1 271 ? 15.623 8.035 95.719 1.00 33.60 502 ALA A C 1
ATOM 2059 O O . ALA A 1 271 ? 16.385 8.803 96.328 1.00 32.63 502 ALA A O 1
ATOM 2061 N N . ASP A 1 272 ? 16.068 7.158 94.805 1.00 33.59 503 ASP A N 1
ATOM 2062 C CA . ASP A 1 272 ? 17.466 7.183 94.376 1.00 32.43 503 ASP A CA 1
ATOM 2063 C C . ASP A 1 272 ? 17.892 8.571 93.919 1.00 32.14 503 ASP A C 1
ATOM 2064 O O . ASP A 1 272 ? 18.970 9.054 94.307 1.00 28.91 503 ASP A O 1
ATOM 2069 N N . ARG A 1 273 ? 17.071 9.212 93.072 1.00 32.27 504 ARG A N 1
ATOM 2070 C CA . ARG A 1 273 ? 17.426 10.512 92.504 1.00 34.68 504 ARG A CA 1
ATOM 2071 C C . ARG A 1 273 ? 17.783 11.511 93.588 1.00 34.04 504 ARG A C 1
ATOM 2072 O O . ARG A 1 273 ? 18.838 12.151 93.540 1.00 34.91 504 ARG A O 1
ATOM 2080 N N . LEU A 1 274 ? 16.917 11.676 94.578 1.00 34.67 505 LEU A N 1
ATOM 2081 C CA . LEU A 1 274 ? 17.273 12.715 95.532 1.00 33.85 505 LEU A CA 1
ATOM 2082 C C . LEU A 1 274 ? 18.219 12.231 96.630 1.00 32.15 505 LEU A C 1
ATOM 2083 O O . LEU A 1 274 ? 18.853 13.074 97.284 1.00 28.33 505 LEU A O 1
ATOM 2088 N N . PHE A 1 275 ? 18.410 10.916 96.801 1.00 24.38 506 PHE A N 1
ATOM 2089 C CA . PHE A 1 275 ? 19.572 10.463 97.579 1.00 30.16 506 PHE A CA 1
ATOM 2090 C C . PHE A 1 275 ? 20.875 10.971 96.953 1.00 30.35 506 PHE A C 1
ATOM 2091 O O . PHE A 1 275 ? 21.722 11.611 97.624 1.00 26.82 506 PHE A O 1
ATOM 2099 N N . LEU A 1 276 ? 21.023 10.746 95.640 1.00 26.33 507 LEU A N 1
ATOM 2100 C CA . LEU A 1 276 ? 22.211 11.255 94.947 1.00 29.65 507 LEU A CA 1
ATOM 2101 C C . LEU A 1 276 ? 22.252 12.777 94.965 1.00 29.64 507 LEU A C 1
ATOM 2102 O O . LEU A 1 276 ? 23.337 13.374 95.028 1.00 24.99 507 LEU A O 1
ATOM 2107 N N . ARG A 1 277 ? 21.079 13.417 94.919 1.00 29.62 508 ARG A N 1
ATOM 2108 C CA . ARG A 1 277 ? 21.011 14.869 95.041 1.00 27.10 508 ARG A CA 1
ATOM 2109 C C . ARG A 1 277 ? 21.653 15.330 96.335 1.00 30.08 508 ARG A C 1
ATOM 2110 O O . ARG A 1 277 ? 22.454 16.274 96.358 1.00 34.06 508 ARG A O 1
ATOM 2118 N N . ASN A 1 278 ? 21.310 14.673 97.424 1.00 31.39 509 ASN A N 1
ATOM 2119 C CA . ASN A 1 278 ? 21.771 15.135 98.716 1.00 31.42 509 ASN A CA 1
ATOM 2120 C C . ASN A 1 278 ? 23.204 14.736 99.015 1.00 30.41 509 ASN A C 1
ATOM 2121 O O . ASN A 1 278 ? 23.761 15.208 100.011 1.00 24.71 509 ASN A O 1
ATOM 2126 N N . GLN A 1 279 ? 23.812 13.881 98.190 1.00 32.02 510 GLN A N 1
ATOM 2127 C CA . GLN A 1 279 ? 25.207 13.534 98.457 1.00 31.89 510 GLN A CA 1
ATOM 2128 C C . GLN A 1 279 ? 26.195 14.663 98.141 1.00 32.01 510 GLN A C 1
ATOM 2129 O O . GLN A 1 279 ? 27.313 14.650 98.667 1.00 31.86 510 GLN A O 1
ATOM 2135 N N . LYS A 1 280 ? 25.807 15.639 97.320 1.00 29.55 511 LYS A N 1
ATOM 2136 C CA . LYS A 1 280 ? 26.629 16.810 96.998 1.00 29.82 511 LYS A CA 1
ATOM 2137 C C . LYS A 1 280 ? 27.985 16.422 96.390 1.00 27.09 511 LYS A C 1
ATOM 2138 O O . LYS A 1 280 ? 29.059 16.819 96.852 1.00 27.74 511 LYS A O 1
ATOM 2144 N N . PHE A 1 281 ? 27.913 15.697 95.285 1.00 24.82 512 PHE A N 1
ATOM 2145 C CA . PHE A 1 281 ? 29.120 15.174 94.657 1.00 23.59 512 PHE A CA 1
ATOM 2146 C C . PHE A 1 281 ? 30.023 16.286 94.135 1.00 22.27 512 PHE A C 1
ATOM 2147 O O . PHE A 1 281 ? 29.562 17.340 93.687 1.00 18.26 512 PHE A O 1
ATOM 2155 N N . ASN A 1 282 ? 31.328 16.026 94.184 1.00 17.30 513 ASN A N 1
ATOM 2156 C CA . ASN A 1 282 ? 32.302 16.901 93.541 1.00 20.32 513 ASN A CA 1
ATOM 2157 C C . ASN A 1 282 ? 32.405 16.521 92.071 1.00 16.20 513 ASN A C 1
ATOM 2158 O O . ASN A 1 282 ? 31.726 17.135 91.242 1.00 15.43 513 ASN A O 1
ATOM 2163 N N . VAL A 1 283 ? 33.217 15.496 91.744 1.00 12.10 514 VAL A N 1
ATOM 2164 C CA . VAL A 1 283 ? 33.303 14.976 90.378 1.00 13.12 514 VAL A CA 1
ATOM 2165 C C . VAL A 1 283 ? 32.171 13.989 90.105 1.00 16.42 514 VAL A C 1
ATOM 2166 O O . VAL A 1 283 ? 31.908 13.089 90.908 1.00 21.54 514 VAL A O 1
ATOM 2170 N N . CYS A 1 284 ? 31.535 14.102 88.937 1.00 15.12 515 CYS A N 1
ATOM 2171 C CA . CYS A 1 284 ? 30.579 13.103 88.471 1.00 16.23 515 CYS A CA 1
ATOM 2172 C C . CYS A 1 284 ? 31.003 12.596 87.096 1.00 17.17 515 CYS A C 1
ATOM 2173 O O . CYS A 1 284 ? 31.045 13.359 86.125 1.00 19.10 515 CYS A O 1
ATOM 2176 N N . VAL A 1 285 ? 31.280 11.302 87.008 1.00 19.38 516 VAL A N 1
ATOM 2177 C CA . VAL A 1 285 ? 31.778 10.669 85.793 1.00 16.66 516 VAL A CA 1
ATOM 2178 C C . VAL A 1 285 ? 30.646 9.853 85.196 1.00 16.91 516 VAL A C 1
ATOM 2179 O O . VAL A 1 285 ? 30.040 9.032 85.894 1.00 16.54 516 VAL A O 1
ATOM 2183 N N . TYR A 1 286 ? 30.365 10.081 83.910 1.00 17.43 517 TYR A N 1
ATOM 2184 C CA . TYR A 1 286 ? 29.352 9.367 83.146 1.00 14.83 517 TYR A CA 1
ATOM 2185 C C . TYR A 1 286 ? 30.103 8.463 82.176 1.00 20.22 517 TYR A C 1
ATOM 2186 O O . TYR A 1 286 ? 30.563 8.903 81.114 1.00 17.75 517 TYR A O 1
ATOM 2195 N N . ASP A 1 287 ? 30.235 7.202 82.560 1.00 19.61 518 ASP A N 1
ATOM 2196 C CA . ASP A 1 287 ? 30.917 6.217 81.745 1.00 22.61 518 ASP A CA 1
ATOM 2197 C C . ASP A 1 287 ? 29.989 5.771 80.609 1.00 23.46 518 ASP A C 1
ATOM 2198 O O . ASP A 1 287 ? 28.837 5.388 80.845 1.00 20.77 518 ASP A O 1
ATOM 2203 N N . GLU A 1 288 ? 30.496 5.832 79.378 1.00 18.75 519 GLU A N 1
ATOM 2204 C CA . GLU A 1 288 ? 29.726 5.474 78.195 1.00 24.87 519 GLU A CA 1
ATOM 2205 C C . GLU A 1 288 ? 28.393 6.209 78.200 1.00 24.30 519 GLU A C 1
ATOM 2206 O O . GLU A 1 288 ? 27.335 5.629 77.954 1.00 26.00 519 GLU A O 1
ATOM 2212 N N . GLY A 1 289 ? 28.432 7.485 78.555 1.00 20.44 520 GLY A N 1
ATOM 2213 C CA . GLY A 1 289 ? 27.186 8.196 78.761 1.00 22.45 520 GLY A CA 1
ATOM 2214 C C . GLY A 1 289 ? 26.585 8.743 77.481 1.00 24.04 520 GLY A C 1
ATOM 2215 O O . GLY A 1 289 ? 26.443 9.958 77.331 1.00 25.12 520 GLY A O 1
ATOM 2216 N N . HIS A 1 290 ? 26.215 7.860 76.548 1.00 24.13 521 HIS A N 1
ATOM 2217 C CA . HIS A 1 290 ? 25.614 8.317 75.305 1.00 26.42 521 HIS A CA 1
ATOM 2218 C C . HIS A 1 290 ? 24.262 8.984 75.544 1.00 28.74 521 HIS A C 1
ATOM 2219 O O . HIS A 1 290 ? 23.793 9.727 74.680 1.00 28.08 521 HIS A O 1
ATOM 2226 N N . TYR A 1 291 ? 23.635 8.763 76.705 1.00 24.93 522 TYR A N 1
ATOM 2227 C CA . TYR A 1 291 ? 22.451 9.542 77.049 1.00 28.11 522 TYR A CA 1
ATOM 2228 C C . TYR A 1 291 ? 22.720 11.044 77.031 1.00 30.85 522 TYR A C 1
ATOM 2229 O O . TYR A 1 291 ? 21.814 11.836 76.715 1.00 31.07 522 TYR A O 1
ATOM 2238 N N . LEU A 1 292 ? 23.932 11.466 77.408 1.00 24.10 523 LEU A N 1
ATOM 2239 C CA . LEU A 1 292 ? 24.229 12.891 77.362 1.00 24.51 523 LEU A CA 1
ATOM 2240 C C . LEU A 1 292 ? 24.275 13.443 75.940 1.00 28.36 523 LEU A C 1
ATOM 2241 O O . LEU A 1 292 ? 24.402 14.658 75.777 1.00 24.56 523 LEU A O 1
ATOM 2246 N N . LYS A 1 293 ? 24.204 12.585 74.921 1.00 27.64 524 LYS A N 1
ATOM 2247 C CA . LYS A 1 293 ? 24.165 13.005 73.526 1.00 25.35 524 LYS A CA 1
ATOM 2248 C C . LYS A 1 293 ? 22.761 13.358 73.065 1.00 26.78 524 LYS A C 1
ATOM 2249 O O . LYS A 1 293 ? 22.599 13.830 71.942 1.00 27.57 524 LYS A O 1
ATOM 2255 N N . ASN A 1 294 ? 21.746 13.157 73.900 1.00 27.41 525 ASN A N 1
ATOM 2256 C CA . ASN A 1 294 ? 20.364 13.390 73.493 1.00 28.75 525 ASN A CA 1
ATOM 2257 C C . ASN A 1 294 ? 19.656 14.180 74.587 1.00 29.62 525 ASN A C 1
ATOM 2258 O O . ASN A 1 294 ? 19.032 13.594 75.481 1.00 30.01 525 ASN A O 1
ATOM 2263 N N . ARG A 1 295 ? 19.728 15.510 74.487 1.00 27.03 526 ARG A N 1
ATOM 2264 C CA . ARG A 1 295 ? 19.064 16.361 75.469 1.00 30.11 526 ARG A CA 1
ATOM 2265 C C . ARG A 1 295 ? 17.550 16.138 75.498 1.00 29.97 526 ARG A C 1
ATOM 2266 O O . ARG A 1 295 ? 16.910 16.426 76.514 1.00 31.89 526 ARG A O 1
ATOM 2274 N N . ALA A 1 296 ? 16.962 15.636 74.418 1.00 27.75 527 ALA A N 1
ATOM 2275 C CA . ALA A 1 296 ? 15.513 15.426 74.380 1.00 41.54 527 ALA A CA 1
ATOM 2276 C C . ALA A 1 296 ? 15.149 14.056 74.954 1.00 36.67 527 ALA A C 1
ATOM 2277 O O . ALA A 1 296 ? 14.577 13.203 74.280 1.00 33.10 527 ALA A O 1
ATOM 2279 N N . SER A 1 297 ? 15.478 13.861 76.231 1.00 37.28 528 SER A N 1
ATOM 2280 C CA . SER A 1 297 ? 15.136 12.618 76.916 1.00 38.22 528 SER A CA 1
ATOM 2281 C C . SER A 1 297 ? 14.995 12.877 78.409 1.00 36.45 528 SER A C 1
ATOM 2282 O O . SER A 1 297 ? 15.726 13.695 78.987 1.00 32.85 528 SER A O 1
ATOM 2285 N N . GLU A 1 298 ? 14.006 12.207 79.010 1.00 37.25 529 GLU A N 1
ATOM 2286 C CA . GLU A 1 298 ? 13.807 12.271 80.453 1.00 33.75 529 GLU A CA 1
ATOM 2287 C C . GLU A 1 298 ? 15.086 11.886 81.181 1.00 31.70 529 GLU A C 1
ATOM 2288 O O . GLU A 1 298 ? 15.493 12.536 82.164 1.00 26.66 529 GLU A O 1
ATOM 2294 N N . ARG A 1 299 ? 15.756 10.853 80.663 1.00 31.61 530 ARG A N 1
ATOM 2295 C CA . ARG A 1 299 ? 16.973 10.345 81.277 1.00 32.20 530 ARG A CA 1
ATOM 2296 C C . ARG A 1 299 ? 18.034 11.429 81.334 1.00 29.97 530 ARG A C 1
ATOM 2297 O O . ARG A 1 299 ? 18.763 11.547 82.329 1.00 28.20 530 ARG A O 1
ATOM 2305 N N . TYR A 1 300 ? 18.114 12.254 80.284 1.00 27.34 531 TYR A N 1
ATOM 2306 C CA . TYR A 1 300 ? 19.115 13.313 80.243 1.00 26.92 531 TYR A CA 1
ATOM 2307 C C . TYR A 1 300 ? 18.892 14.318 81.368 1.00 29.32 531 TYR A C 1
ATOM 2308 O O . TYR A 1 300 ? 19.816 14.631 82.129 1.00 24.97 531 TYR A O 1
ATOM 2317 N N . ARG A 1 301 ? 17.674 14.851 81.467 1.00 29.31 532 ARG A N 1
ATOM 2318 C CA . ARG A 1 301 ? 17.367 15.827 82.506 1.00 32.65 532 ARG A CA 1
ATOM 2319 C C . ARG A 1 301 ? 17.634 15.253 83.893 1.00 28.56 532 ARG A C 1
ATOM 2320 O O . ARG A 1 301 ? 18.110 15.966 84.784 1.00 24.99 532 ARG A O 1
ATOM 2328 N N . HIS A 1 302 ? 17.361 13.962 84.091 1.00 24.37 533 HIS A N 1
ATOM 2329 C CA . HIS A 1 302 ? 17.642 13.384 85.404 1.00 29.81 533 HIS A CA 1
ATOM 2330 C C . HIS A 1 302 ? 19.151 13.237 85.649 1.00 26.93 533 HIS A C 1
ATOM 2331 O O . HIS A 1 302 ? 19.635 13.511 86.751 1.00 31.17 533 HIS A O 1
ATOM 2338 N N . LEU A 1 303 ? 19.912 12.813 84.641 1.00 21.80 534 LEU A N 1
ATOM 2339 C CA . LEU A 1 303 ? 21.356 12.698 84.803 1.00 20.68 534 LEU A CA 1
ATOM 2340 C C . LEU A 1 303 ? 21.973 14.050 85.104 1.00 24.02 534 LEU A C 1
ATOM 2341 O O . LEU A 1 303 ? 22.881 14.164 85.942 1.00 20.46 534 LEU A O 1
ATOM 2354 N N . SER A 1 305 ? 20.505 16.592 86.330 1.00 21.33 536 SER A N 1
ATOM 2355 C CA . SER A 1 305 ? 19.935 17.249 87.484 1.00 31.03 536 SER A CA 1
ATOM 2356 C C . SER A 1 305 ? 20.680 16.897 88.765 1.00 30.14 536 SER A C 1
ATOM 2357 O O . SER A 1 305 ? 20.512 17.600 89.766 1.00 36.58 536 SER A O 1
ATOM 2360 N N . ILE A 1 306 ? 21.499 15.842 88.750 1.00 28.92 537 ILE A N 1
ATOM 2361 C CA . ILE A 1 306 ? 22.350 15.460 89.881 1.00 26.08 537 ILE A CA 1
ATOM 2362 C C . ILE A 1 306 ? 23.410 16.529 90.124 1.00 23.15 537 ILE A C 1
ATOM 2363 O O . ILE A 1 306 ? 24.227 16.816 89.237 1.00 19.84 537 ILE A O 1
ATOM 2368 N N . PRO A 1 307 ? 23.455 17.126 91.299 1.00 21.72 538 PRO A N 1
ATOM 2369 C CA . PRO A 1 307 ? 24.428 18.196 91.529 1.00 19.40 538 PRO A CA 1
ATOM 2370 C C . PRO A 1 307 ? 25.858 17.676 91.556 1.00 24.07 538 PRO A C 1
ATOM 2371 O O . PRO A 1 307 ? 26.158 16.646 92.176 1.00 24.02 538 PRO A O 1
ATOM 2375 N N . ALA A 1 308 ? 26.742 18.416 90.877 1.00 23.84 539 ALA A N 1
ATOM 2376 C CA . ALA A 1 308 ? 28.149 18.063 90.747 1.00 22.09 539 ALA A CA 1
ATOM 2377 C C . ALA A 1 308 ? 28.938 19.321 90.409 1.00 27.33 539 ALA A C 1
ATOM 2378 O O . ALA A 1 308 ? 28.460 20.150 89.629 1.00 26.67 539 ALA A O 1
ATOM 2380 N N . ASP A 1 309 ? 30.153 19.446 90.973 1.00 17.45 540 ASP A N 1
ATOM 2381 C CA . ASP A 1 309 ? 31.041 20.554 90.596 1.00 22.47 540 ASP A CA 1
ATOM 2382 C C . ASP A 1 309 ? 31.739 20.343 89.255 1.00 20.56 540 ASP A C 1
ATOM 2383 O O . ASP A 1 309 ? 32.035 21.318 88.561 1.00 18.01 540 ASP A O 1
ATOM 2388 N N . PHE A 1 310 ? 32.074 19.102 88.899 1.00 17.01 541 PHE A N 1
ATOM 2389 C CA . PHE A 1 310 ? 32.851 18.847 87.695 1.00 17.50 541 PHE A CA 1
ATOM 2390 C C . PHE A 1 310 ? 32.325 17.591 87.034 1.00 16.22 541 PHE A C 1
ATOM 2391 O O . PHE A 1 310 ? 32.387 16.520 87.640 1.00 16.45 541 PHE A O 1
ATOM 2399 N N . ARG A 1 311 ? 31.828 17.722 85.798 1.00 14.11 542 ARG A N 1
ATOM 2400 C CA . ARG A 1 311 ? 31.252 16.619 85.047 1.00 13.35 542 ARG A CA 1
ATOM 2401 C C . ARG A 1 311 ? 32.230 16.128 83.984 1.00 17.76 542 ARG A C 1
ATOM 2402 O O . A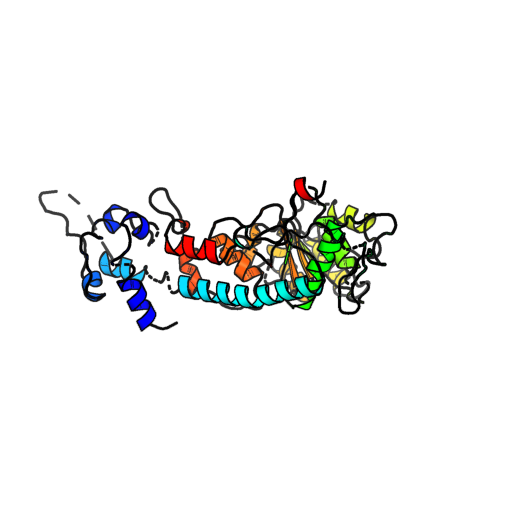RG A 1 311 ? 32.822 16.928 83.242 1.00 14.52 542 ARG A O 1
ATOM 2410 N N . VAL A 1 312 ? 32.354 14.798 83.887 1.00 12.18 543 VAL A N 1
ATOM 2411 C CA . VAL A 1 312 ? 33.227 14.146 82.920 1.00 13.09 543 VAL A CA 1
ATOM 2412 C C . VAL A 1 312 ? 32.403 13.102 82.188 1.00 19.48 543 VAL A C 1
ATOM 2413 O O . VAL A 1 312 ? 31.772 12.240 82.819 1.00 22.26 543 VAL A O 1
ATOM 2417 N N . LEU A 1 313 ? 32.455 13.123 80.871 1.00 14.66 544 LEU A N 1
ATOM 2418 C CA . LEU A 1 313 ? 31.847 12.073 80.068 1.00 14.08 544 LEU A CA 1
ATOM 2419 C C . LEU A 1 313 ? 32.960 11.222 79.460 1.00 17.75 544 LEU A C 1
ATOM 2420 O O . LEU A 1 313 ? 33.934 11.776 78.926 1.00 17.91 544 LEU A O 1
ATOM 2425 N N . LEU A 1 314 ? 32.836 9.887 79.561 1.00 11.08 545 LEU A N 1
ATOM 2426 C CA . LEU A 1 314 ? 33.779 8.968 78.935 1.00 12.63 545 LEU A CA 1
ATOM 2427 C C . LEU A 1 314 ? 33.107 8.339 77.718 1.00 18.63 545 LEU A C 1
ATOM 2428 O O . LEU A 1 314 ? 31.971 7.870 77.820 1.00 17.28 545 LEU A O 1
ATOM 2433 N N . THR A 1 315 ? 33.792 8.339 76.568 1.00 14.65 546 THR A N 1
ATOM 2434 C CA . THR A 1 315 ? 33.186 7.758 75.373 1.00 16.16 546 THR A CA 1
ATOM 2435 C C . THR A 1 315 ? 34.283 7.246 74.447 1.00 17.51 546 THR A C 1
ATOM 2436 O O . THR A 1 315 ? 35.443 7.654 74.540 1.00 20.47 546 THR A O 1
ATOM 2440 N N . GLY A 1 316 ? 33.923 6.302 73.585 1.00 25.19 547 GLY A N 1
ATOM 2441 C CA . GLY A 1 316 ? 34.847 5.790 72.595 1.00 22.08 547 GLY A CA 1
ATOM 2442 C C . GLY A 1 316 ? 34.705 6.429 71.231 1.00 27.80 547 GLY A C 1
ATOM 2443 O O . GLY A 1 316 ? 35.470 6.097 70.314 1.00 21.25 547 GLY A O 1
ATOM 2444 N N . THR A 1 317 ? 33.754 7.353 71.080 1.00 23.55 548 THR A N 1
ATOM 2445 C CA . THR A 1 317 ? 33.319 7.946 69.822 1.00 27.08 548 THR A CA 1
ATOM 2446 C C . THR A 1 317 ? 33.736 9.407 69.746 1.00 31.34 548 THR A C 1
ATOM 2447 O O . THR A 1 317 ? 33.528 10.142 70.718 1.00 27.27 548 THR A O 1
ATOM 2451 N N . PRO A 1 318 ? 34.303 9.883 68.636 1.00 32.32 549 PRO A N 1
ATOM 2452 C CA . PRO A 1 318 ? 34.472 11.336 68.458 1.00 26.39 549 PRO A CA 1
ATOM 2453 C C . PRO A 1 318 ? 33.124 12.037 68.314 1.00 28.90 549 PRO A C 1
ATOM 2454 O O . PRO A 1 318 ? 32.074 11.413 68.101 1.00 25.31 549 PRO A O 1
ATOM 2458 N N . LEU A 1 319 ? 33.161 13.369 68.449 1.00 22.17 550 LEU A N 1
ATOM 2459 C CA . LEU A 1 319 ? 31.975 14.170 68.163 1.00 27.93 550 LEU A CA 1
ATOM 2460 C C . LEU A 1 319 ? 31.460 13.857 66.756 1.00 27.44 550 LEU A C 1
ATOM 2461 O O . LEU A 1 319 ? 32.236 13.826 65.796 1.00 26.83 550 LEU A O 1
ATOM 2466 N N . GLN A 1 320 ? 30.147 13.619 66.652 1.00 28.63 551 GLN A N 1
ATOM 2467 C CA . GLN A 1 320 ? 29.427 13.366 65.404 1.00 29.85 551 GLN A CA 1
ATOM 2468 C C . GLN A 1 320 ? 28.936 14.658 64.780 1.00 27.19 551 GLN A C 1
ATOM 2469 O O . GLN A 1 320 ? 28.675 15.647 65.478 1.00 24.18 551 GLN A O 1
ATOM 2475 N N . ASN A 1 321 ? 28.774 14.625 63.453 1.00 29.18 552 ASN A N 1
ATOM 2476 C CA . ASN A 1 321 ? 28.239 15.746 62.676 1.00 27.49 552 ASN A CA 1
ATOM 2477 C C . ASN A 1 321 ? 26.720 15.777 62.797 1.00 24.23 552 ASN A C 1
ATOM 2478 O O . ASN A 1 321 ? 25.981 15.568 61.834 1.00 33.90 552 ASN A O 1
ATOM 2483 N N . ASN A 1 322 ? 26.247 16.048 64.010 1.00 26.14 553 ASN A N 1
ATOM 2484 C CA . ASN A 1 322 ? 24.810 16.040 64.270 1.00 22.76 553 ASN A CA 1
ATOM 2485 C C . ASN A 1 322 ? 24.459 17.180 65.214 1.00 22.08 553 ASN A C 1
ATOM 2486 O O . ASN A 1 322 ? 24.837 17.160 66.390 1.00 19.14 553 ASN A O 1
ATOM 2491 N N . LEU A 1 323 ? 23.713 18.162 64.704 1.00 18.92 554 LEU A N 1
ATOM 2492 C CA . LEU A 1 323 ? 23.486 19.373 65.477 1.00 18.40 554 LEU A CA 1
ATOM 2493 C C . LEU A 1 323 ? 22.797 19.067 66.795 1.00 17.90 554 LEU A C 1
ATOM 2494 O O . LEU A 1 323 ? 23.169 19.624 67.835 1.00 16.09 554 LEU A O 1
ATOM 2499 N N . LYS A 1 324 ? 21.817 18.171 66.788 1.00 13.92 555 LYS A N 1
ATOM 2500 C CA . LYS A 1 324 ? 21.114 17.879 68.034 1.00 22.53 555 LYS A CA 1
ATOM 2501 C C . LYS A 1 324 ? 22.058 17.284 69.080 1.00 19.64 555 LYS A C 1
ATOM 2502 O O . LYS A 1 324 ? 22.066 17.720 70.242 1.00 20.04 555 LYS A O 1
ATOM 2508 N N . GLU A 1 325 ? 22.904 16.334 68.672 1.00 14.94 556 GLU A N 1
ATOM 2509 C CA . GLU A 1 325 ? 23.907 15.790 69.588 1.00 22.28 556 GLU A CA 1
ATOM 2510 C C . GLU A 1 325 ? 24.848 16.880 70.110 1.00 18.45 556 GLU A C 1
ATOM 2511 O O . GLU A 1 325 ? 25.160 16.924 71.307 1.00 18.33 556 GLU A O 1
ATOM 2517 N N . LEU A 1 326 ? 25.337 17.744 69.220 1.00 13.98 557 LEU A N 1
ATOM 2518 C CA . LEU A 1 326 ? 26.259 18.785 69.636 1.00 19.86 557 LEU A CA 1
ATOM 2519 C C . LEU A 1 326 ? 25.609 19.781 70.582 1.00 18.96 557 LEU A C 1
ATOM 2520 O O . LEU A 1 326 ? 26.264 20.269 71.507 1.00 19.45 557 LEU A O 1
ATOM 2525 N N . ILE A 1 327 ? 24.332 20.079 70.395 1.00 17.54 558 ILE A N 1
ATOM 2526 C CA . ILE A 1 327 ? 23.674 20.970 71.335 1.00 21.21 558 ILE A CA 1
ATOM 2527 C C . ILE A 1 327 ? 23.541 20.293 72.686 1.00 17.89 558 ILE A C 1
ATOM 2528 O O . ILE A 1 327 ? 23.720 20.926 73.735 1.00 17.69 558 ILE A O 1
ATOM 2533 N N . SER A 1 328 ? 23.215 18.997 72.682 1.00 17.93 559 SER A N 1
ATOM 2534 C CA . SER A 1 328 ? 23.130 18.259 73.941 1.00 20.65 559 SER A CA 1
ATOM 2535 C C . SER A 1 328 ? 24.466 18.282 74.684 1.00 19.42 559 SER A C 1
ATOM 2536 O O . SER A 1 328 ? 24.499 18.486 75.903 1.00 19.91 559 SER A O 1
ATOM 2539 N N . LEU A 1 329 ? 25.589 18.132 73.959 1.00 19.20 560 LEU A N 1
ATOM 2540 C CA . LEU A 1 329 ? 26.902 18.189 74.615 1.00 16.95 560 LEU A CA 1
ATOM 2541 C C . LEU A 1 329 ? 27.280 19.616 75.034 1.00 21.28 560 LEU A C 1
ATOM 2542 O O . LEU A 1 329 ? 27.924 19.803 76.081 1.00 17.57 560 LEU A O 1
ATOM 2547 N N . LEU A 1 330 ? 26.898 20.631 74.240 1.00 15.78 561 LEU A N 1
ATOM 2548 C CA . LEU A 1 330 ? 27.089 22.014 74.656 1.00 14.08 561 LEU A CA 1
ATOM 2549 C C . LEU A 1 330 ? 26.406 22.289 75.989 1.00 18.10 561 LEU A C 1
ATOM 2550 O O . LEU A 1 330 ? 26.973 22.971 76.864 1.00 19.77 561 LEU A O 1
ATOM 2555 N N . ALA A 1 331 ? 25.166 21.815 76.148 1.00 18.69 562 ALA A N 1
ATOM 2556 C CA . ALA A 1 331 ? 24.500 21.993 77.439 1.00 18.79 562 ALA A CA 1
ATOM 2557 C C . ALA A 1 331 ? 25.138 21.142 78.517 1.00 18.05 562 ALA A C 1
ATOM 2558 O O . ALA A 1 331 ? 24.978 21.455 79.698 1.00 28.36 562 ALA A O 1
ATOM 2560 N N . PHE A 1 332 ? 25.834 20.058 78.135 1.00 17.65 563 PHE A N 1
ATOM 2561 C CA . PHE A 1 332 ? 26.594 19.280 79.115 1.00 19.61 563 PHE A CA 1
ATOM 2562 C C . PHE A 1 332 ? 27.822 20.052 79.614 1.00 19.20 563 PHE A C 1
ATOM 2563 O O . PHE A 1 332 ? 28.052 20.159 80.825 1.00 16.29 563 PHE A O 1
ATOM 2571 N N . ILE A 1 333 ? 28.612 20.619 78.699 1.00 19.67 564 ILE A N 1
ATOM 2572 C CA . ILE A 1 333 ? 29.918 21.153 79.079 1.00 19.64 564 ILE A CA 1
ATOM 2573 C C . ILE A 1 333 ? 29.906 22.618 79.475 1.00 25.61 564 ILE A C 1
ATOM 2574 O O . ILE A 1 333 ? 30.903 23.099 80.037 1.00 27.86 564 ILE A O 1
ATOM 2579 N N . LEU A 1 334 ? 28.823 23.364 79.169 1.00 26.37 565 LEU A N 1
ATOM 2580 C CA . LEU A 1 334 ? 28.934 24.801 79.425 1.00 24.86 565 LEU A CA 1
ATOM 2581 C C . LEU A 1 334 ? 28.347 25.136 80.795 1.00 24.85 565 LEU A C 1
ATOM 2582 O O . LEU A 1 334 ? 27.225 24.706 81.109 1.00 23.60 565 LEU A O 1
ATOM 2587 N N . PRO A 1 335 ? 29.059 25.905 81.613 1.00 27.33 566 PRO A N 1
ATOM 2588 C CA . PRO A 1 335 ? 28.569 26.194 82.966 1.00 28.00 566 PRO A CA 1
ATOM 2589 C C . PRO A 1 335 ? 27.196 26.848 82.937 1.00 29.39 566 PRO A C 1
ATOM 2590 O O . PRO A 1 335 ? 26.932 27.750 82.137 1.00 28.42 566 PRO A O 1
ATOM 2594 N N . HIS A 1 336 ? 26.311 26.352 83.801 1.00 28.34 567 HIS A N 1
ATOM 2595 C CA . HIS A 1 336 ? 25.054 27.017 84.132 1.00 37.81 567 HIS A CA 1
ATOM 2596 C C . HIS A 1 336 ? 24.090 27.089 82.958 1.00 35.83 567 HIS A C 1
ATOM 2597 O O . HIS A 1 336 ? 23.114 27.836 83.016 1.00 44.36 567 HIS A O 1
ATOM 2604 N N . VAL A 1 337 ? 24.334 26.327 81.889 1.00 31.90 568 VAL A N 1
ATOM 2605 C CA . VAL A 1 337 ? 23.419 26.374 80.750 1.00 37.85 568 VAL A CA 1
ATOM 2606 C C . VAL A 1 337 ? 22.219 25.476 81.000 1.00 40.58 568 VAL A C 1
ATOM 2607 O O . VAL A 1 337 ? 21.077 25.858 80.722 1.00 41.34 568 VAL A O 1
ATOM 2611 N N . PHE A 1 338 ? 22.460 24.277 81.537 1.00 37.52 569 PHE A N 1
ATOM 2612 C CA . PHE A 1 338 ? 21.376 23.327 81.777 1.00 40.66 569 PHE A CA 1
ATOM 2613 C C . PHE A 1 338 ? 20.302 23.900 82.694 1.00 42.91 569 PHE A C 1
ATOM 2614 O O . PHE A 1 338 ? 19.123 23.565 82.535 1.00 46.23 569 PHE A O 1
ATOM 2622 N N . ASP A 1 339 ? 20.684 24.756 83.656 1.00 48.42 570 ASP A N 1
ATOM 2623 C CA . ASP A 1 339 ? 19.710 25.429 84.523 1.00 51.82 570 ASP A CA 1
ATOM 2624 C C . ASP A 1 339 ? 18.915 26.508 83.794 1.00 49.11 570 ASP A C 1
ATOM 2625 O O . ASP A 1 339 ? 17.829 26.867 84.256 1.00 55.02 570 ASP A O 1
ATOM 2630 N N . TYR A 1 340 ? 19.440 27.064 82.704 1.00 49.67 571 TYR A N 1
ATOM 2631 C CA . TYR A 1 340 ? 18.615 27.871 81.817 1.00 54.93 571 TYR A CA 1
ATOM 2632 C C . TYR A 1 340 ? 17.521 27.000 81.211 1.00 58.32 571 TYR A C 1
ATOM 2633 O O . TYR A 1 340 ? 17.603 25.770 81.212 1.00 57.30 571 TYR A O 1
ATOM 2642 N N . GLY A 1 341 ? 16.502 27.646 80.647 1.00 60.77 572 GLY A N 1
ATOM 2643 C CA . GLY A 1 341 ? 15.427 26.885 80.016 1.00 66.46 572 GLY A CA 1
ATOM 2644 C C . GLY A 1 341 ? 15.840 26.231 78.702 1.00 65.20 572 GLY A C 1
ATOM 2645 O O . GLY A 1 341 ? 15.608 25.032 78.486 1.00 63.08 572 GLY A O 1
ATOM 2646 N N . LEU A 1 342 ? 16.447 27.016 77.803 1.00 61.11 573 LEU A N 1
ATOM 2647 C CA . LEU A 1 342 ? 16.749 26.597 76.428 1.00 49.16 573 LEU A CA 1
ATOM 2648 C C . LEU A 1 342 ? 15.478 26.263 75.647 1.00 43.47 573 LEU A C 1
ATOM 2649 O O . LEU A 1 342 ? 15.508 25.486 74.684 1.00 42.56 573 LEU A O 1
ATOM 2654 N N . LYS A 1 343 ? 14.366 26.880 76.060 1.00 41.93 574 LYS A N 1
ATOM 2655 C CA . LYS A 1 343 ? 13.063 26.633 75.445 1.00 45.94 574 LYS A CA 1
ATOM 2656 C C . LYS A 1 343 ? 13.062 26.948 73.956 1.00 34.22 574 LYS A C 1
ATOM 2657 O O . LYS A 1 343 ? 12.397 26.260 73.178 1.00 37.81 574 LYS A O 1
ATOM 2663 N N . SER A 1 344 ? 13.804 27.975 73.542 1.00 35.22 575 SER A N 1
ATOM 2664 C CA . SER A 1 344 ? 13.907 28.313 72.128 1.00 37.13 575 SER A CA 1
ATOM 2665 C C . SER A 1 344 ? 14.480 27.175 71.291 1.00 32.67 575 SER A C 1
ATOM 2666 O O . SER A 1 344 ? 14.254 27.150 70.073 1.00 30.78 575 SER A O 1
ATOM 2669 N N . LEU A 1 345 ? 15.210 26.236 71.907 1.00 26.01 576 LEU A N 1
ATOM 2670 C CA . LEU A 1 345 ? 15.718 25.084 71.170 1.00 31.12 576 LEU A CA 1
ATOM 2671 C C . LEU A 1 345 ? 14.711 23.956 71.052 1.00 29.02 576 LEU A C 1
ATOM 2672 O O . LEU A 1 345 ? 14.968 23.007 70.306 1.00 31.43 576 LEU A O 1
ATOM 2677 N N . ASP A 1 346 ? 13.594 24.034 71.782 1.00 34.67 577 ASP A N 1
ATOM 2678 C CA . ASP A 1 346 ? 12.593 22.966 71.774 1.00 36.06 577 ASP A CA 1
ATOM 2679 C C . ASP A 1 346 ? 12.243 22.566 70.350 1.00 38.87 577 ASP A C 1
ATOM 2680 O O . ASP A 1 346 ? 12.274 21.383 69.991 1.00 37.58 577 ASP A O 1
ATOM 2685 N N . VAL A 1 347 ? 11.944 23.567 69.515 1.00 34.98 578 VAL A N 1
ATOM 2686 C CA . VAL A 1 347 ? 11.466 23.334 68.161 1.00 33.30 578 VAL A CA 1
ATOM 2687 C C . VAL A 1 347 ? 12.460 22.505 67.353 1.00 37.84 578 VAL A C 1
ATOM 2688 O O . VAL A 1 347 ? 12.050 21.703 66.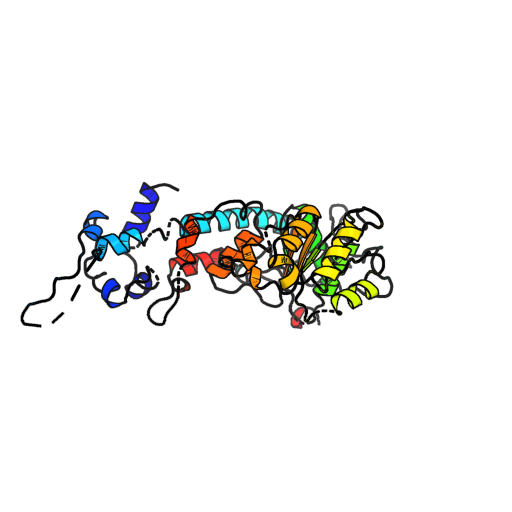506 1.00 35.66 578 VAL A O 1
ATOM 2692 N N . ILE A 1 348 ? 13.770 22.644 67.620 1.00 31.48 579 ILE A N 1
ATOM 2693 C CA . ILE A 1 348 ? 14.752 21.852 66.882 1.00 32.82 579 ILE A CA 1
ATOM 2694 C C . ILE A 1 348 ? 14.638 20.372 67.245 1.00 36.62 579 ILE A C 1
ATOM 2695 O O . ILE A 1 348 ? 14.729 19.490 66.377 1.00 32.70 579 ILE A O 1
ATOM 2700 N N . PHE A 1 349 ? 14.409 20.075 68.521 1.00 32.00 580 PHE A N 1
ATOM 2701 C CA . PHE A 1 349 ? 14.352 18.688 68.956 1.00 36.14 580 PHE A CA 1
ATOM 2702 C C . PHE A 1 349 ? 13.024 18.006 68.642 1.00 36.20 580 PHE A C 1
ATOM 2703 O O . PHE A 1 349 ? 12.904 16.802 68.891 1.00 37.02 580 PHE A O 1
ATOM 2711 N N . THR A 1 350 ? 12.037 18.731 68.107 1.00 30.88 581 THR A N 1
ATOM 2712 C CA . THR A 1 350 ? 10.742 18.165 67.738 1.00 43.39 581 THR A CA 1
ATOM 2713 C C . THR A 1 350 ? 10.643 17.858 66.240 1.00 44.57 581 THR A C 1
ATOM 2714 O O . THR A 1 350 ? 9.752 17.117 65.808 1.00 39.72 581 THR A O 1
ATOM 2726 N N . LYS A 1 352 ? 11.301 15.777 63.547 1.00 44.62 583 LYS A N 1
ATOM 2727 C CA . LYS A 1 352 ? 11.704 14.408 63.267 1.00 41.46 583 LYS A CA 1
ATOM 2728 C C . LYS A 1 352 ? 12.111 14.273 61.804 1.00 35.76 583 LYS A C 1
ATOM 2729 O O . LYS A 1 352 ? 11.449 14.800 60.912 1.00 39.07 583 LYS A O 1
ATOM 2735 N N . LYS A 1 353 ? 13.222 13.593 61.559 1.00 33.07 584 LYS A N 1
ATOM 2736 C CA . LYS A 1 353 ? 13.654 13.399 60.191 1.00 37.94 584 LYS A CA 1
ATOM 2737 C C . LYS A 1 353 ? 12.790 12.344 59.513 1.00 36.25 584 LYS A C 1
ATOM 2738 O O . LYS A 1 353 ? 12.093 11.553 60.157 1.00 37.28 584 LYS A O 1
ATOM 2744 N N . SER A 1 354 ? 12.852 12.335 58.188 1.00 34.86 585 SER A N 1
ATOM 2745 C CA . SER A 1 354 ? 12.046 11.447 57.377 1.00 33.55 585 SER A CA 1
ATOM 2746 C C . SER A 1 354 ? 12.651 11.409 55.992 1.00 30.31 585 SER A C 1
ATOM 2747 O O . SER A 1 354 ? 13.571 12.188 55.698 1.00 28.71 585 SER A O 1
ATOM 2750 N N . PRO A 1 355 ? 12.186 10.518 55.117 1.00 31.69 586 PRO A N 1
ATOM 2751 C CA . PRO A 1 355 ? 12.696 10.515 53.738 1.00 34.85 586 PRO A CA 1
ATOM 2752 C C . PRO A 1 355 ? 12.575 11.856 53.032 1.00 35.55 586 PRO A C 1
ATOM 2753 O O . PRO A 1 355 ? 13.449 12.182 52.221 1.00 31.08 586 PRO A O 1
ATOM 2757 N N . GLU A 1 356 ? 11.528 12.641 53.319 1.00 30.62 587 GLU A N 1
ATOM 2758 C CA . GLU A 1 356 ? 11.307 13.895 52.598 1.00 37.89 587 GLU A CA 1
ATOM 2759 C C . GLU A 1 356 ? 12.178 15.040 53.108 1.00 37.30 587 GLU A C 1
ATOM 2760 O O . GLU A 1 356 ? 12.551 15.919 52.317 1.00 28.99 587 GLU A O 1
ATOM 2766 N N . SER A 1 357 ? 12.514 15.061 54.402 1.00 32.79 588 SER A N 1
ATOM 2767 C CA . SER A 1 357 ? 13.279 16.186 54.941 1.00 33.12 588 SER A CA 1
ATOM 2768 C C . SER A 1 357 ? 13.951 15.815 56.258 1.00 29.72 588 SER A C 1
ATOM 2769 O O . SER A 1 357 ? 13.445 14.996 57.029 1.00 29.24 588 SER A O 1
ATOM 2772 N N . ASP A 1 358 ? 15.075 16.480 56.517 1.00 24.56 589 ASP A N 1
ATOM 2773 C CA . ASP A 1 358 ? 15.853 16.293 57.732 1.00 30.23 589 ASP A CA 1
ATOM 2774 C C . ASP A 1 358 ? 16.423 17.650 58.123 1.00 27.73 589 ASP A C 1
ATOM 2775 O O . ASP A 1 358 ? 17.228 18.220 57.377 1.00 23.29 589 ASP A O 1
ATOM 2780 N N . PHE A 1 359 ? 16.015 18.160 59.288 1.00 24.88 590 PHE A N 1
ATOM 2781 C CA . PHE A 1 359 ? 16.532 19.445 59.756 1.00 26.42 590 PHE A CA 1
ATOM 2782 C C . PHE A 1 359 ? 18.051 19.450 59.845 1.00 24.40 590 PHE A C 1
ATOM 2783 O O . PHE A 1 359 ? 18.674 20.503 59.700 1.00 17.75 590 PHE A O 1
ATOM 2791 N N . GLU A 1 360 ? 18.668 18.295 60.093 1.00 25.54 591 GLU A N 1
ATOM 2792 C CA . GLU A 1 360 ? 20.129 18.249 60.121 1.00 26.00 591 GLU A CA 1
ATOM 2793 C C . GLU A 1 360 ? 20.750 18.587 58.768 1.00 29.84 591 GLU A C 1
ATOM 2794 O O . GLU A 1 360 ? 21.907 19.011 58.724 1.00 23.99 591 GLU A O 1
ATOM 2800 N N . ARG A 1 361 ? 20.026 18.404 57.662 1.00 26.85 592 ARG A N 1
ATOM 2801 C CA . ARG A 1 361 ? 20.620 18.668 56.354 1.00 25.06 592 ARG A CA 1
ATOM 2802 C C . ARG A 1 361 ? 20.401 20.100 55.873 1.00 29.65 592 ARG A C 1
ATOM 2803 O O . ARG A 1 361 ? 20.885 20.454 54.785 1.00 26.86 592 ARG A O 1
ATOM 2811 N N . ALA A 1 362 ? 19.669 20.922 56.638 1.00 26.31 593 ALA A N 1
ATOM 2812 C CA . ALA A 1 362 ? 19.516 22.322 56.281 1.00 22.02 593 ALA A CA 1
ATOM 2813 C C . ALA A 1 362 ? 20.870 22.991 56.343 1.00 26.04 593 ALA A C 1
ATOM 2814 O O . ALA A 1 362 ? 21.688 22.677 57.219 1.00 22.47 593 ALA A O 1
ATOM 2816 N N . LEU A 1 363 ? 21.106 23.921 55.408 1.00 19.86 594 LEU A N 1
ATOM 2817 C CA . LEU A 1 363 ? 22.435 24.499 55.277 1.00 21.90 594 LEU A CA 1
ATOM 2818 C C . LEU A 1 363 ? 22.847 25.254 56.541 1.00 22.80 594 LEU A C 1
ATOM 2819 O O . LEU A 1 363 ? 24.000 25.151 56.974 1.00 22.37 594 LEU A O 1
ATOM 2824 N N . LEU A 1 364 ? 21.903 25.977 57.173 1.00 19.02 595 LEU A N 1
ATOM 2825 C CA . LEU A 1 364 ? 22.192 26.688 58.423 1.00 22.70 595 LEU A CA 1
ATOM 2826 C C . LEU A 1 364 ? 22.509 25.721 59.573 1.00 19.71 595 LEU A C 1
ATOM 2827 O O . LEU A 1 364 ? 23.353 26.017 60.433 1.00 22.97 595 LEU A O 1
ATOM 2832 N N . SER A 1 365 ? 21.869 24.552 59.593 1.00 19.73 596 SER A N 1
ATOM 2833 C CA . SER A 1 365 ? 22.245 23.522 60.554 1.00 21.30 596 SER A CA 1
ATOM 2834 C C . SER A 1 365 ? 23.690 23.087 60.346 1.00 24.12 596 SER A C 1
ATOM 2835 O O . SER A 1 365 ? 24.506 23.107 61.288 1.00 21.34 596 SER A O 1
ATOM 2838 N N . GLU A 1 366 ? 24.025 22.694 59.115 1.00 19.54 597 GLU A N 1
ATOM 2839 C CA . GLU A 1 366 ? 25.390 22.276 58.816 1.00 20.92 597 GLU A CA 1
ATOM 2840 C C . GLU A 1 366 ? 26.397 23.339 59.220 1.00 20.55 597 GLU A C 1
ATOM 2841 O O . GLU A 1 366 ? 27.473 23.016 59.747 1.00 20.29 597 GLU A O 1
ATOM 2847 N N . GLN A 1 367 ? 26.078 24.613 58.971 1.00 19.61 598 GLN A N 1
ATOM 2848 C CA . GLN A 1 367 ? 27.031 25.650 59.338 1.00 20.14 598 GLN A CA 1
ATOM 2849 C C . GLN A 1 367 ? 27.227 25.699 60.847 1.00 20.22 598 GLN A C 1
ATOM 2850 O O . GLN A 1 367 ? 28.358 25.868 61.336 1.00 19.05 598 GLN A O 1
ATOM 2856 N N . ARG A 1 368 ? 26.153 25.476 61.608 1.00 16.27 599 ARG A N 1
ATOM 2857 C CA . ARG A 1 368 ? 26.381 25.432 63.043 1.00 21.76 599 ARG A CA 1
ATOM 2858 C C . ARG A 1 368 ? 27.130 24.166 63.474 1.00 18.72 599 ARG A C 1
ATOM 2859 O O . ARG A 1 368 ? 27.911 24.213 64.429 1.00 18.31 599 ARG A O 1
ATOM 2867 N N . VAL A 1 369 ? 26.947 23.047 62.775 1.00 18.61 600 VAL A N 1
ATOM 2868 C CA . VAL A 1 369 ? 27.687 21.838 63.140 1.00 19.37 600 VAL A CA 1
ATOM 2869 C C . VAL A 1 369 ? 29.179 22.082 62.979 1.00 22.71 600 VAL A C 1
ATOM 2870 O O . VAL A 1 369 ? 29.985 21.747 63.863 1.00 15.31 600 VAL A O 1
ATOM 2874 N N . SER A 1 370 ? 29.568 22.653 61.832 1.00 19.23 601 SER A N 1
ATOM 2875 C CA . SER A 1 370 ? 30.985 22.901 61.603 1.00 23.10 601 SER A CA 1
ATOM 2876 C C . SER A 1 370 ? 31.520 23.810 62.686 1.00 23.37 601 SER A C 1
ATOM 2877 O O . SER A 1 370 ? 32.537 23.509 63.330 1.00 22.21 601 SER A O 1
ATOM 2880 N N . ARG A 1 371 ? 30.808 24.906 62.939 1.00 20.34 602 ARG A N 1
ATOM 2881 C CA . ARG A 1 371 ? 31.331 25.892 63.877 1.00 21.99 602 ARG A CA 1
ATOM 2882 C C . ARG A 1 371 ? 31.431 25.312 65.281 1.00 19.88 602 ARG A C 1
ATOM 2883 O O . ARG A 1 371 ? 32.431 25.510 65.977 1.00 20.83 602 ARG A O 1
ATOM 2891 N N . ALA A 1 372 ? 30.419 24.554 65.708 1.00 22.21 603 ALA A N 1
ATOM 2892 C CA . ALA A 1 372 ? 30.439 24.055 67.077 1.00 22.36 603 ALA A CA 1
ATOM 2893 C C . ALA A 1 372 ? 31.524 22.990 67.260 1.00 25.62 603 ALA A C 1
ATOM 2894 O O . ALA A 1 372 ? 32.233 22.993 68.276 1.00 21.21 603 ALA A O 1
ATOM 2896 N N . LYS A 1 373 ? 31.667 22.067 66.288 1.00 22.58 604 LYS A N 1
ATOM 2897 C CA . LYS A 1 373 ? 32.710 21.041 66.382 1.00 26.22 604 LYS A CA 1
ATOM 2898 C C . LYS A 1 373 ? 34.055 21.688 66.583 1.00 26.70 604 LYS A C 1
ATOM 2899 O O . LYS A 1 373 ? 34.882 21.213 67.373 1.00 27.14 604 LYS A O 1
ATOM 2929 N N . ALA A 1 377 ? 36.269 21.453 70.405 1.00 20.99 608 ALA A N 1
ATOM 2930 C CA . ALA A 1 377 ? 37.489 20.656 70.336 1.00 25.18 608 ALA A CA 1
ATOM 2931 C C . ALA A 1 377 ? 38.372 20.731 71.588 1.00 27.08 608 ALA A C 1
ATOM 2932 O O . ALA A 1 377 ? 38.876 19.674 72.001 1.00 21.53 608 ALA A O 1
ATOM 2934 N N . PRO A 1 378 ? 38.608 21.893 72.231 1.00 21.46 609 PRO A N 1
ATOM 2935 C CA . PRO A 1 378 ? 39.407 21.886 73.484 1.00 19.92 609 PRO A CA 1
ATOM 2936 C C . PRO A 1 378 ? 38.718 21.193 74.665 1.00 18.84 609 PRO A C 1
ATOM 2937 O O . PRO A 1 378 ? 39.386 20.899 75.665 1.00 17.93 609 PRO A O 1
ATOM 2941 N N . PHE A 1 379 ? 37.422 20.909 74.589 1.00 16.38 610 PHE A N 1
ATOM 2942 C CA . PHE A 1 379 ? 36.761 20.162 75.649 1.00 20.41 610 PHE A CA 1
ATOM 2943 C C . PHE A 1 379 ? 36.799 18.655 75.423 1.00 17.63 610 PHE A C 1
ATOM 2944 O O . PHE A 1 379 ? 36.222 17.913 76.214 1.00 15.33 610 PHE A O 1
ATOM 2952 N N . VAL A 1 380 ? 37.446 18.180 74.366 1.00 18.78 611 VAL A N 1
ATOM 2953 C CA . VAL A 1 380 ? 37.419 16.768 74.010 1.00 18.36 611 VAL A CA 1
ATOM 2954 C C . VAL A 1 380 ? 38.855 16.287 73.901 1.00 22.09 611 VAL A C 1
ATOM 2955 O O . VAL A 1 380 ? 39.617 16.782 73.059 1.00 26.20 611 VAL A O 1
ATOM 2959 N N . LEU A 1 381 ? 39.238 15.347 74.766 1.00 19.23 612 LEU A N 1
ATOM 2960 C CA . LEU A 1 381 ? 40.538 14.691 74.676 1.00 19.69 612 LEU A CA 1
ATOM 2961 C C . LEU A 1 381 ? 40.365 13.304 74.033 1.00 21.15 612 LEU A C 1
ATOM 2962 O O . LEU A 1 381 ? 39.681 12.429 74.582 1.00 16.06 612 LEU A O 1
ATOM 2967 N N . ARG A 1 382 ? 40.978 13.111 72.866 1.00 19.83 613 ARG A N 1
ATOM 2968 C CA . ARG A 1 382 ? 40.852 11.868 72.112 1.00 23.38 613 ARG A CA 1
ATOM 2969 C C . ARG A 1 382 ? 42.225 11.470 71.598 1.00 24.68 613 ARG A C 1
ATOM 2970 O O . ARG A 1 382 ? 42.841 12.217 70.831 1.00 24.73 613 ARG A O 1
ATOM 2978 N N . ARG A 1 383 ? 42.708 10.311 72.039 1.00 19.17 614 ARG A N 1
ATOM 2979 C CA . ARG A 1 383 ? 43.889 9.677 71.478 1.00 20.49 614 ARG A CA 1
ATOM 2980 C C . ARG A 1 383 ? 43.458 8.354 70.855 1.00 22.11 614 ARG A C 1
ATOM 2981 O O . ARG A 1 383 ? 42.476 7.745 71.289 1.00 22.25 614 ARG A O 1
ATOM 2989 N N . LYS A 1 384 ? 44.169 7.926 69.815 1.00 23.31 615 LYS A N 1
ATOM 2990 C CA . LYS A 1 384 ? 43.879 6.681 69.115 1.00 28.33 615 LYS A CA 1
ATOM 2991 C C . LYS A 1 384 ? 44.991 5.648 69.309 1.00 22.96 615 LYS A C 1
ATOM 2992 O O . LYS A 1 384 ? 46.157 6.003 69.511 1.00 27.25 615 LYS A O 1
ATOM 2998 N N . LYS A 1 385 ? 44.610 4.362 69.236 1.00 28.03 616 LYS A N 1
ATOM 2999 C CA . LYS A 1 385 ? 45.572 3.255 69.327 1.00 36.72 616 LYS A CA 1
ATOM 3000 C C . LYS A 1 385 ? 46.800 3.503 68.453 1.00 36.43 616 LYS A C 1
ATOM 3001 O O . LYS A 1 385 ? 47.946 3.373 68.908 1.00 34.11 616 LYS A O 1
ATOM 3007 N N . SER A 1 386 ? 46.574 3.914 67.203 1.00 35.23 617 SER A N 1
ATOM 3008 C CA . SER A 1 386 ? 47.666 4.170 66.269 1.00 34.02 617 SER A CA 1
ATOM 3009 C C . SER A 1 386 ? 48.579 5.319 66.691 1.00 32.11 617 SER A C 1
ATOM 3010 O O . SER A 1 386 ? 49.631 5.495 66.067 1.00 37.42 617 SER A O 1
ATOM 3013 N N . GLN A 1 387 ? 48.204 6.127 67.686 1.00 27.56 618 GLN A N 1
ATOM 3014 C CA . GLN A 1 387 ? 49.103 7.194 68.134 1.00 28.03 618 GLN A CA 1
ATOM 3015 C C . GLN A 1 387 ? 49.966 6.780 69.317 1.00 31.77 618 GLN A C 1
ATOM 3016 O O . GLN A 1 387 ? 51.089 7.271 69.453 1.00 33.74 618 GLN A O 1
ATOM 3022 N N . VAL A 1 388 ? 49.462 5.902 70.185 1.00 33.90 619 VAL A N 1
ATOM 3023 C CA . VAL A 1 388 ? 50.087 5.619 71.473 1.00 37.65 619 VAL A CA 1
ATOM 3024 C C . VAL A 1 388 ? 50.738 4.243 71.508 1.00 44.81 619 VAL A C 1
ATOM 3025 O O . VAL A 1 388 ? 51.197 3.813 72.569 1.00 50.00 619 VAL A O 1
ATOM 3029 N N . LEU A 1 389 ? 50.787 3.536 70.380 1.00 50.23 620 LEU A N 1
ATOM 3030 C CA . LEU A 1 389 ? 51.499 2.256 70.291 1.00 55.94 620 LEU A CA 1
ATOM 3031 C C . LEU A 1 389 ? 52.998 2.454 70.067 1.00 59.73 620 LEU A C 1
ATOM 3032 O O . LEU A 1 389 ? 53.410 3.391 69.376 1.00 60.54 620 LEU A O 1
#